Protein AF-0000000080128739 (afdb_homodimer)

Nearest PDB structures (foldseek):
  6l6m-assembly1_A  TM=8.657E-01  e=2.892E-08  Entamoeba histolytica
  3w1z-assembly1_B  TM=8.017E-01  e=1.798E-07  Schizosaccharomyces pombe 972h-
  5zul-assembly1_E-2  TM=8.943E-01  e=4.483E-07  Mycobacterium marinum M
  3w1z-assembly1_D  TM=8.047E-01  e=4.234E-07  Schizosaccharomyces pombe 972h-
  4eld-assembly1_A  TM=8.264E-01  e=2.737E-05  Methanocaldococcus jannaschii DSM 2661

pLDDT: mean 73.36, std 24.67, range [32.72, 98.44]

InterPro domains:
  IPR002068 Alpha crystallin/Hsp20 domain [PF00011] (42-152)
  IPR002068 Alpha crystallin/Hsp20 domain [PS01031] (32-155)
  IPR008978 HSP20-like chaperone [G3DSA:2.60.40.790] (2-154)
  IPR008978 HSP20-like chaperone [SSF49764] (10-146)
  IPR031107 Small heat shock protein [PTHR11527] (15-152)

Organism: Aquilegia coerulea (NCBI:txid218851)

Secondary structure (DSSP, 8-state):
-HHHHHHHHHHHTTHHHHHHHHHHHHHHHHHHHHHHT---EEEEE-SSEEEEEEE-TT--GGGEEEEEETTEEEEEE--------SS-----STTPEEEE--S--S-EEEEEEPPTTEEEEEEEEEEETTEEEEEEEEPP---------------/-HHHHHHHHHHHTTHHHHHHHHHHHHHHHHHHHHHHT---EEEEE-SSEEEEEEE-TT--GGGEEEEEETTEEEEEE--------SS-----STTPEEEE--S--S-EEEEEEPPTTEEEEEEEEEEETTEEEEEEEEPP---------------

Solvent-accessible surface area (backbone atoms only — not comparable to full-atom values): 17759 Å² total; per-residue (Å²): 122,65,69,66,52,55,57,52,48,59,60,63,63,37,51,62,63,48,46,54,52,53,61,47,37,44,52,46,42,43,47,49,52,49,51,70,72,47,58,36,41,28,31,30,41,41,95,59,29,34,37,41,37,33,62,50,50,62,47,53,74,91,41,49,48,77,47,69,54,95,58,28,41,38,39,36,34,48,48,78,70,72,81,65,76,90,68,92,61,70,83,41,72,88,77,16,47,76,74,40,84,53,55,89,72,66,66,48,62,50,77,42,80,53,61,88,54,48,26,79,86,44,69,46,75,49,76,51,35,12,25,38,38,38,37,35,27,41,49,74,74,67,72,67,70,66,76,74,75,74,77,69,77,82,123,124,65,69,68,52,55,57,51,48,58,60,63,61,36,51,62,60,47,45,53,51,56,59,46,36,45,50,45,45,41,47,49,50,47,52,71,70,47,58,34,41,29,30,29,43,42,98,58,28,34,38,40,38,31,61,50,50,60,47,52,73,90,40,49,46,77,47,69,55,94,58,28,41,38,39,37,34,47,49,79,72,74,78,64,77,93,66,93,60,70,84,44,71,88,76,16,46,78,76,39,84,53,54,88,73,68,65,47,62,48,78,43,80,52,61,90,54,48,26,81,85,45,69,46,76,48,75,51,36,12,26,37,37,36,36,34,26,42,51,74,75,68,70,67,72,65,75,73,74,72,76,69,75,83,122

Structure (mmCIF, N/CA/C/O backbone):
data_AF-0000000080128739-model_v1
#
loop_
_entity.id
_entity.type
_entity.pdbx_description
1 polymer 'SHSP domain-containing protein'
#
loop_
_atom_site.group_PDB
_atom_site.id
_atom_site.type_symbol
_atom_site.label_atom_id
_atom_site.label_alt_id
_atom_site.label_comp_id
_atom_site.label_asym_id
_atom_site.label_entity_id
_atom_site.label_seq_id
_atom_site.pdbx_PDB_ins_code
_atom_site.Cartn_x
_atom_site.Cartn_y
_atom_site.Cartn_z
_atom_site.occupancy
_atom_site.B_iso_or_equiv
_atom_site.auth_seq_id
_atom_site.auth_comp_id
_atom_site.auth_asym_id
_atom_site.auth_atom_id
_atom_site.pdbx_PDB_model_num
ATOM 1 N N . MET A 1 1 ? -63.062 -1.591 1.799 1 34.19 1 MET A N 1
ATOM 2 C CA . MET A 1 1 ? -62.312 -1.249 0.595 1 34.19 1 MET A CA 1
ATOM 3 C C . MET A 1 1 ? -61.469 0.003 0.816 1 34.19 1 MET A C 1
ATOM 5 O O . MET A 1 1 ? -60.5 0.234 0.102 1 34.19 1 MET A O 1
ATOM 9 N N . ASP A 1 2 ? -61.906 0.917 1.728 1 42.88 2 ASP A N 1
ATOM 10 C CA . ASP A 1 2 ? -61.281 2.234 1.888 1 42.88 2 ASP A CA 1
ATOM 11 C C . ASP A 1 2 ? -60.031 2.154 2.736 1 42.88 2 ASP A C 1
ATOM 13 O O . ASP A 1 2 ? -59.062 2.91 2.518 1 42.88 2 ASP A O 1
ATOM 17 N N . THR A 1 3 ? -59.969 1.256 3.764 1 49.53 3 THR A N 1
ATOM 18 C CA . THR A 1 3 ? -58.844 1.249 4.68 1 49.53 3 THR A CA 1
ATOM 19 C C . THR A 1 3 ? -57.562 0.761 3.971 1 49.53 3 THR A C 1
ATOM 21 O O . THR A 1 3 ? -56.469 1.259 4.234 1 49.53 3 THR A O 1
ATOM 24 N N . LEU A 1 4 ? -57.719 -0.244 2.998 1 43.62 4 LEU A N 1
ATOM 25 C CA . LEU A 1 4 ? -56.5 -0.683 2.291 1 43.62 4 LEU A CA 1
ATOM 26 C C . LEU A 1 4 ? -55.969 0.42 1.382 1 43.62 4 LEU A C 1
ATOM 28 O O . LEU A 1 4 ? -54.781 0.57 1.223 1 43.62 4 LEU A O 1
ATOM 32 N N . ALA A 1 5 ? -56.812 1.414 0.838 1 46.75 5 ALA A N 1
ATOM 33 C CA . ALA A 1 5 ? -56.375 2.502 -0.025 1 46.75 5 ALA A CA 1
ATOM 34 C C . ALA A 1 5 ? -55.594 3.541 0.77 1 46.75 5 ALA A C 1
ATOM 36 O O . ALA A 1 5 ? -54.594 4.09 0.28 1 46.75 5 ALA A O 1
ATOM 37 N N . SER A 1 6 ? -56 3.818 1.988 1 46.62 6 SER A N 1
ATOM 38 C CA . SER A 1 6 ? -55.281 4.832 2.754 1 46.62 6 SER A CA 1
ATOM 39 C C . SER A 1 6 ? -53.906 4.332 3.164 1 46.62 6 SER A C 1
ATOM 41 O O . SER A 1 6 ? -52.938 5.109 3.207 1 46.62 6 SER A O 1
ATOM 43 N N . ASP A 1 7 ? -53.812 2.979 3.506 1 40.69 7 ASP A N 1
ATOM 44 C CA . ASP A 1 7 ? -52.469 2.51 3.863 1 40.69 7 ASP A CA 1
ATOM 45 C C . ASP A 1 7 ? -51.562 2.49 2.646 1 40.69 7 ASP A C 1
ATOM 47 O O . ASP A 1 7 ? -50.344 2.656 2.779 1 40.69 7 ASP A O 1
ATOM 51 N N . MET A 1 8 ? -52.125 2.318 1.43 1 40.44 8 MET A N 1
ATOM 52 C CA . MET A 1 8 ? -51.281 2.377 0.22 1 40.44 8 MET A CA 1
ATOM 53 C C . MET A 1 8 ? -50.812 3.801 -0.045 1 40.44 8 MET A C 1
ATOM 55 O O . MET A 1 8 ? -49.75 4.004 -0.601 1 40.44 8 MET A O 1
ATOM 59 N N . GLN A 1 9 ? -51.562 4.871 0.271 1 40.59 9 GLN A N 1
ATOM 60 C CA . GLN A 1 9 ? -51.125 6.25 0.063 1 40.59 9 GLN A CA 1
ATOM 61 C C . GLN A 1 9 ? -50 6.617 1.013 1 40.59 9 GLN A C 1
ATOM 63 O O . GLN A 1 9 ? -49.125 7.418 0.666 1 40.59 9 GLN A O 1
ATOM 68 N N . LYS A 1 10 ? -50.031 6.086 2.256 1 38.06 10 LYS A N 1
ATOM 69 C CA . LYS A 1 10 ? -48.875 6.434 3.111 1 38.06 10 LYS A CA 1
ATOM 70 C C . LYS A 1 10 ? -47.594 5.805 2.598 1 38.06 10 LYS A C 1
ATOM 72 O O . LYS A 1 10 ? -46.5 6.324 2.846 1 38.06 10 LYS A O 1
ATOM 77 N N . VAL A 1 11 ? -47.688 4.504 2.002 1 37.06 11 VAL A N 1
ATOM 78 C CA . VAL A 1 11 ? -46.5 3.934 1.392 1 37.06 11 VAL A CA 1
ATOM 79 C C . VAL A 1 11 ? -46.094 4.75 0.165 1 37.06 11 VAL A C 1
ATOM 81 O O . VAL A 1 11 ? -44.906 4.918 -0.121 1 37.06 11 VAL A O 1
ATOM 84 N N . LEU A 1 12 ? -47.062 5.34 -0.642 1 38.5 12 LEU A N 1
ATOM 85 C CA . LEU A 1 12 ? -46.719 6.152 -1.807 1 38.5 12 LEU A CA 1
ATOM 86 C C . LEU A 1 12 ? -46.094 7.477 -1.384 1 38.5 12 LEU A C 1
ATOM 88 O O . LEU A 1 12 ? -45.594 8.219 -2.223 1 38.5 12 LEU A O 1
ATOM 92 N N . ASN A 1 13 ? -46.594 8.125 -0.218 1 34.62 13 ASN A N 1
ATOM 93 C CA . ASN A 1 13 ? -45.906 9.344 0.174 1 34.62 13 ASN A CA 1
ATOM 94 C C . ASN A 1 13 ? -44.5 9.055 0.671 1 34.62 13 ASN A C 1
ATOM 96 O O . ASN A 1 13 ? -44 9.734 1.562 1 34.62 13 ASN A O 1
ATOM 100 N N . PHE A 1 14 ? -44.125 7.695 0.531 1 32.72 14 PHE A N 1
ATOM 101 C CA . PHE A 1 14 ? -42.75 7.293 0.787 1 32.72 14 PHE A CA 1
ATOM 102 C C . PHE A 1 14 ? -41.781 8.086 -0.085 1 32.72 14 PHE A C 1
ATOM 104 O O . PHE A 1 14 ? -40.562 7.801 -0.106 1 32.72 14 PHE A O 1
ATOM 111 N N . PRO A 1 15 ? -42.25 9.031 -0.948 1 38.06 15 PRO A N 1
ATOM 112 C CA . PRO A 1 15 ? -41.188 9.648 -1.747 1 38.06 15 PRO A CA 1
ATOM 113 C C . PRO A 1 15 ? -40.188 10.438 -0.897 1 38.06 15 PRO A C 1
ATOM 115 O O . PRO A 1 15 ? -39 10.477 -1.219 1 38.06 15 PRO A O 1
ATOM 118 N N . ASP A 1 16 ? -40.719 11.234 0.065 1 41.56 16 ASP A N 1
ATOM 119 C CA . ASP A 1 16 ? -39.781 12.125 0.729 1 41.56 16 ASP A CA 1
ATOM 120 C C . ASP A 1 16 ? -38.781 11.344 1.588 1 41.56 16 ASP A C 1
ATOM 122 O O . ASP A 1 16 ? -37.625 11.711 1.689 1 41.56 16 ASP A O 1
ATOM 126 N N . GLN A 1 17 ? -39.25 10.289 2.43 1 36.94 17 GLN A N 1
ATOM 127 C CA . GLN A 1 17 ? -38.25 9.578 3.223 1 36.94 17 GLN A CA 1
ATOM 128 C C . GLN A 1 17 ? -37.344 8.719 2.334 1 36.94 17 GLN A C 1
ATOM 130 O O . GLN A 1 17 ? -36.188 8.469 2.666 1 36.94 17 GLN A O 1
ATOM 135 N N . MET A 1 18 ? -37.75 8.094 1.231 1 39.31 18 MET A N 1
ATOM 136 C CA . MET A 1 18 ? -36.844 7.461 0.263 1 39.31 18 MET A CA 1
ATOM 137 C C . MET A 1 18 ? -35.969 8.5 -0.427 1 39.31 18 MET A C 1
ATOM 139 O O . MET A 1 18 ? -34.812 8.25 -0.701 1 39.31 18 MET A O 1
ATOM 143 N N . GLU A 1 19 ? -36.406 9.734 -0.831 1 39.19 19 GLU A N 1
ATOM 144 C CA . GLU A 1 19 ? -35.5 10.758 -1.341 1 39.19 19 GLU A CA 1
ATOM 145 C C . GLU A 1 19 ? -34.5 11.188 -0.274 1 39.19 19 GLU A C 1
ATOM 147 O O . GLU A 1 19 ? -33.312 11.422 -0.576 1 39.19 19 GLU A O 1
ATOM 152 N N . LYS A 1 20 ? -34.688 11.453 1.052 1 40.78 20 LYS A N 1
ATOM 153 C CA . LYS A 1 20 ? -33.688 11.719 2.061 1 40.78 20 LYS A CA 1
ATOM 154 C C . LYS A 1 20 ? -32.844 10.469 2.361 1 40.78 20 LYS A C 1
ATOM 156 O O . LYS A 1 20 ? -31.672 10.562 2.686 1 40.78 20 LYS A O 1
ATOM 161 N N . MET A 1 21 ? -33.281 9.188 2.455 1 38.62 21 MET A N 1
ATOM 162 C CA . MET A 1 21 ? -32.469 7.988 2.5 1 38.62 21 MET A CA 1
ATOM 163 C C . MET A 1 21 ? -31.781 7.742 1.153 1 38.62 21 MET A C 1
ATOM 165 O O . MET A 1 21 ? -30.656 7.246 1.099 1 38.62 21 MET A O 1
ATOM 169 N N . LEU A 1 22 ? -32.312 7.91 -0.073 1 43.38 22 LEU A N 1
ATOM 170 C CA . LEU A 1 22 ? -31.641 7.855 -1.37 1 43.38 22 LEU A CA 1
ATOM 171 C C . LEU A 1 22 ? -30.75 9.078 -1.578 1 43.38 22 LEU A C 1
ATOM 173 O O . LEU A 1 22 ? -29.766 9.016 -2.316 1 43.38 22 LEU A O 1
ATOM 177 N N . HIS A 1 23 ? -31.094 10.383 -1.304 1 43.44 23 HIS A N 1
ATOM 178 C CA . HIS A 1 23 ? -30.156 11.5 -1.434 1 43.44 23 HIS A CA 1
ATOM 179 C C . HIS A 1 23 ? -29.109 11.477 -0.333 1 43.44 23 HIS A C 1
ATOM 181 O O . HIS A 1 23 ? -28.078 12.141 -0.439 1 43.44 23 HIS A O 1
ATOM 187 N N . GLN A 1 24 ? -29.312 11.219 0.909 1 41.44 24 GLN A N 1
ATOM 188 C CA . GLN A 1 24 ? -28.25 11.109 1.9 1 41.44 24 GLN A CA 1
ATOM 189 C C . GLN A 1 24 ? -27.469 9.805 1.729 1 41.44 24 GLN A C 1
ATOM 191 O O . GLN A 1 24 ? -26.359 9.672 2.244 1 41.44 24 GLN A O 1
ATOM 196 N N . PRO A 1 25 ? -28.188 8.68 1.463 1 43.16 25 PRO A N 1
ATOM 197 C CA . PRO A 1 25 ? -27.391 7.449 1.387 1 43.16 25 PRO A CA 1
ATOM 198 C C . PRO A 1 25 ? -26.438 7.434 0.197 1 43.16 25 PRO A C 1
ATOM 200 O O . PRO A 1 25 ? -25.469 6.656 0.181 1 43.16 25 PRO A O 1
ATOM 203 N N . ALA A 1 26 ? -26.906 8.062 -0.88 1 44.62 26 ALA A N 1
ATOM 204 C CA . ALA A 1 26 ? -25.953 7.98 -1.988 1 44.62 26 ALA A CA 1
ATOM 205 C C . ALA A 1 26 ? -24.656 8.703 -1.651 1 44.62 26 ALA A C 1
ATOM 207 O O . ALA A 1 26 ? -23.562 8.25 -2.025 1 44.62 26 ALA A O 1
ATOM 208 N N . ARG A 1 27 ? -24.828 9.93 -1.172 1 44.84 27 ARG A N 1
ATOM 209 C CA . ARG A 1 27 ? -23.594 10.609 -0.765 1 44.84 27 ARG A CA 1
ATOM 210 C C . ARG A 1 27 ? -22.859 9.812 0.307 1 44.84 27 ARG A C 1
ATOM 212 O O . ARG A 1 27 ? -21.625 9.75 0.306 1 44.84 27 ARG A O 1
ATOM 219 N N . ARG A 1 28 ? -23.703 9.422 1.323 1 43.22 28 ARG A N 1
ATOM 220 C CA . ARG A 1 28 ? -23.031 8.594 2.314 1 43.22 28 ARG A CA 1
ATOM 221 C C . ARG A 1 28 ? -22.562 7.273 1.701 1 43.22 28 ARG A C 1
ATOM 223 O O . ARG A 1 28 ? -21.469 6.781 2.023 1 43.22 28 ARG A O 1
ATOM 230 N N . TYR A 1 29 ? -23.438 6.719 0.956 1 42.59 29 TYR A N 1
ATOM 231 C CA . TYR A 1 29 ? -23.016 5.496 0.278 1 42.59 29 TYR A CA 1
ATOM 232 C C . TYR A 1 29 ? -21.844 5.766 -0.655 1 42.59 29 TYR A C 1
ATOM 234 O O . TYR A 1 29 ? -20.922 4.945 -0.765 1 42.59 29 TYR A O 1
ATOM 242 N N . VAL A 1 30 ? -21.984 6.93 -1.422 1 46.12 30 VAL A N 1
ATOM 243 C CA . VAL A 1 30 ? -20.828 7.305 -2.238 1 46.12 30 VAL A CA 1
ATOM 244 C C . VAL A 1 30 ? -19.656 7.652 -1.339 1 46.12 30 VAL A C 1
ATOM 246 O O . VAL A 1 30 ? -18.5 7.34 -1.663 1 46.12 30 VAL A O 1
ATOM 249 N N . LYS A 1 31 ? -19.984 8.492 -0.315 1 47.16 31 LYS A N 1
ATOM 250 C CA . LYS A 1 31 ? -18.922 8.734 0.652 1 47.16 31 LYS A CA 1
ATOM 251 C C . LYS A 1 31 ? -18.375 7.426 1.205 1 47.16 31 LYS A C 1
ATOM 253 O O . LYS A 1 31 ? -17.156 7.277 1.376 1 47.16 31 LYS A O 1
ATOM 258 N N . ASN A 1 32 ? -19.359 6.539 1.545 1 46.25 32 ASN A N 1
ATOM 259 C CA . ASN A 1 32 ? -18.938 5.234 2.037 1 46.25 32 ASN A CA 1
ATOM 260 C C . ASN A 1 32 ? -18.219 4.434 0.951 1 46.25 32 ASN A C 1
ATOM 262 O O . ASN A 1 32 ? -17.25 3.742 1.226 1 46.25 32 ASN A O 1
ATOM 266 N N . ALA A 1 33 ? -18.859 4.5 -0.26 1 46.41 33 ALA A N 1
ATOM 267 C CA . ALA A 1 33 ? -18.172 3.789 -1.333 1 46.41 33 ALA A CA 1
ATOM 268 C C . ALA A 1 33 ? -16.797 4.398 -1.604 1 46.41 33 ALA A C 1
ATOM 270 O O . ALA A 1 33 ? -15.836 3.68 -1.871 1 46.41 33 ALA A O 1
ATOM 271 N N . LYS A 1 34 ? -16.859 5.797 -1.631 1 48.91 34 LYS A N 1
ATOM 272 C CA . LYS A 1 34 ? -15.578 6.492 -1.811 1 48.91 34 LYS A CA 1
ATOM 273 C C . LYS A 1 34 ? -14.609 6.16 -0.68 1 48.91 34 LYS A C 1
ATOM 275 O O . LYS A 1 34 ? -13.391 6.164 -0.879 1 48.91 34 LYS A O 1
ATOM 280 N N . ALA A 1 35 ? -15.227 5.965 0.479 1 50.25 35 ALA A N 1
ATOM 281 C CA . ALA A 1 35 ? -14.422 5.598 1.638 1 50.25 35 ALA A CA 1
ATOM 282 C C . ALA A 1 35 ? -13.68 4.285 1.398 1 50.25 35 ALA A C 1
ATOM 284 O O . ALA A 1 35 ? -12.539 4.117 1.84 1 50.25 35 ALA A O 1
ATOM 285 N N . ILE A 1 36 ? -14.375 3.383 0.684 1 50.91 36 ILE A N 1
ATOM 286 C CA . ILE A 1 36 ? -13.789 2.066 0.452 1 50.91 36 ILE A CA 1
ATOM 287 C C . ILE A 1 36 ? -12.523 2.207 -0.392 1 50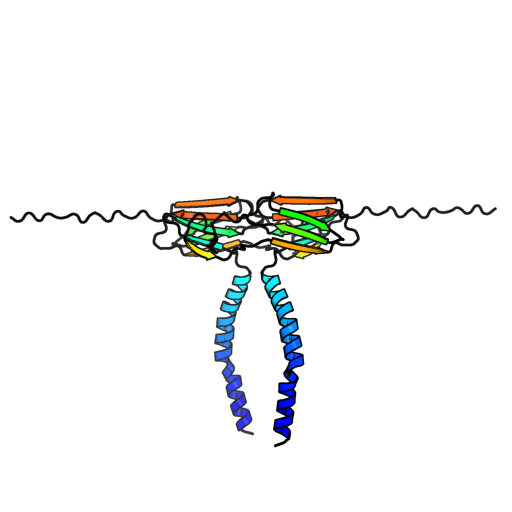.91 36 ILE A C 1
ATOM 289 O O . ILE A 1 36 ? -11.57 1.449 -0.216 1 50.91 36 ILE A O 1
ATOM 293 N N . PHE A 1 37 ? -12.492 3.301 -1.267 1 59.97 37 PHE A N 1
ATOM 294 C CA . PHE A 1 37 ? -11.344 3.441 -2.156 1 59.97 37 PHE A CA 1
ATOM 295 C C . PHE A 1 37 ? -10.367 4.488 -1.624 1 59.97 37 PHE A C 1
ATOM 297 O O . PHE A 1 37 ? -9.438 4.887 -2.322 1 59.97 37 PHE A O 1
ATOM 304 N N . ARG A 1 38 ? -10.57 4.723 -0.39 1 75.94 38 ARG A N 1
ATOM 305 C CA . ARG A 1 38 ? -9.75 5.812 0.123 1 75.94 38 ARG A CA 1
ATOM 306 C C . ARG A 1 38 ? -8.367 5.312 0.532 1 75.94 38 ARG A C 1
ATOM 308 O O . ARG A 1 38 ? -8.227 4.191 1.026 1 75.94 38 ARG A O 1
ATOM 315 N N . THR A 1 39 ? -7.344 6.141 0.11 1 87.88 39 THR A N 1
ATOM 316 C CA . THR A 1 39 ? -5.965 5.855 0.496 1 87.88 39 THR A CA 1
ATOM 317 C C . THR A 1 39 ? -5.797 5.957 2.01 1 87.88 39 THR A C 1
ATOM 319 O O . THR A 1 39 ? -5.969 7.031 2.588 1 87.88 39 THR A O 1
ATOM 322 N N . PRO A 1 40 ? -5.562 4.914 2.643 1 87.25 40 PRO A N 1
ATOM 323 C CA . PRO A 1 40 ? -5.379 4.988 4.094 1 87.25 40 PRO A CA 1
ATOM 324 C C . PRO A 1 40 ? -4.258 5.941 4.5 1 87.25 40 PRO A C 1
ATOM 326 O O . PRO A 1 40 ? -3.211 5.98 3.848 1 87.25 40 PRO A O 1
ATOM 329 N N . ALA A 1 41 ? -4.605 6.691 5.562 1 94.62 41 ALA A N 1
ATOM 330 C CA . ALA A 1 41 ? -3.629 7.656 6.055 1 94.62 41 ALA A CA 1
ATOM 331 C C . ALA A 1 41 ? -3.615 7.691 7.582 1 94.62 41 ALA A C 1
ATOM 333 O O . ALA A 1 41 ? -4.668 7.613 8.219 1 94.62 41 ALA A O 1
ATOM 334 N N . ASP A 1 42 ? -2.391 7.742 8.125 1 94.75 42 ASP A N 1
ATOM 335 C CA . ASP A 1 42 ? -2.209 8.062 9.539 1 94.75 42 ASP A CA 1
ATOM 336 C C . ASP A 1 42 ? -1.852 9.539 9.727 1 94.75 42 ASP A C 1
ATOM 338 O O . ASP A 1 42 ? -1.11 10.109 8.922 1 94.75 42 ASP A O 1
ATOM 342 N N . ILE A 1 43 ? -2.393 10.07 10.781 1 97.12 43 ILE A N 1
ATOM 343 C CA . ILE A 1 43 ? -2.053 11.445 11.133 1 97.12 43 ILE A CA 1
ATOM 344 C C . ILE A 1 43 ? -1.551 11.5 12.57 1 97.12 43 ILE A C 1
ATOM 346 O O . ILE A 1 43 ? -2.188 10.953 13.477 1 97.12 43 ILE A O 1
ATOM 350 N N . TYR A 1 44 ? -0.394 12.164 12.695 1 96.38 44 TYR A N 1
ATOM 351 C CA . TYR A 1 44 ? 0.192 12.336 14.016 1 96.38 44 TYR A CA 1
ATOM 352 C C . TYR A 1 44 ? 0.461 13.805 14.312 1 96.38 44 TYR A C 1
ATOM 354 O O . TYR A 1 44 ? 0.8 14.57 13.406 1 96.38 44 TYR A O 1
ATOM 362 N N . GLU A 1 45 ? 0.335 14.117 15.555 1 96.88 45 GLU A N 1
ATOM 363 C CA . GLU A 1 45 ? 0.711 15.445 16.016 1 96.88 45 GLU A CA 1
ATOM 364 C C . GLU A 1 45 ? 1.963 15.391 16.891 1 96.88 45 GLU A C 1
ATOM 366 O O . GLU A 1 45 ? 1.983 14.703 17.922 1 96.88 45 GLU A O 1
ATOM 371 N N . HIS A 1 46 ? 2.971 16.094 16.469 1 95.62 46 HIS A N 1
ATOM 372 C CA . HIS A 1 46 ? 4.195 16.281 17.234 1 95.62 46 HIS A CA 1
ATOM 373 C C . HIS A 1 46 ? 4.27 17.703 17.812 1 95.62 46 HIS A C 1
ATOM 375 O O . HIS A 1 46 ? 3.471 18.562 17.438 1 95.62 46 HIS A O 1
ATOM 381 N N . PRO A 1 47 ? 5.18 17.844 18.672 1 94.38 47 PRO A N 1
ATOM 382 C CA . PRO A 1 4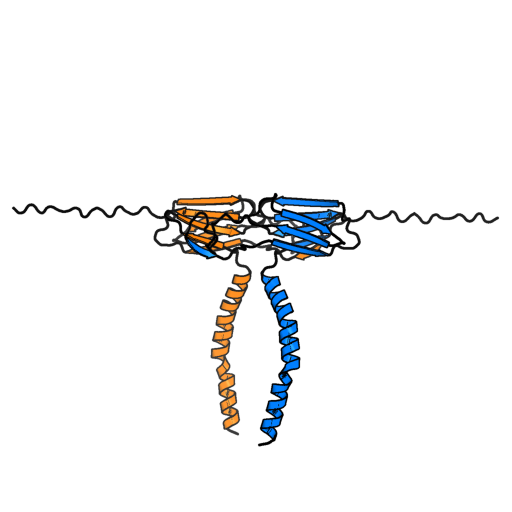7 ? 5.289 19.172 19.281 1 94.38 47 PRO A CA 1
ATOM 383 C C . PRO A 1 47 ? 5.57 20.266 18.25 1 94.38 47 PRO A C 1
ATOM 385 O O . PRO A 1 47 ? 5.031 21.375 18.359 1 94.38 47 PRO A O 1
ATOM 388 N N . THR A 1 48 ? 6.266 19.922 17.219 1 95.75 48 THR A N 1
ATOM 389 C CA . THR A 1 48 ? 6.711 21 16.328 1 95.75 48 THR A CA 1
ATOM 390 C C . THR A 1 48 ? 6.176 20.781 14.914 1 95.75 48 THR A C 1
ATOM 392 O O . THR A 1 48 ? 6.406 21.609 14.023 1 95.75 48 THR A O 1
ATOM 395 N N . PHE A 1 49 ? 5.516 19.688 14.711 1 97.19 49 PHE A N 1
ATOM 396 C CA . PHE A 1 49 ? 5.016 19.438 13.359 1 97.19 49 PHE A CA 1
ATOM 397 C C . PHE A 1 49 ? 3.873 18.422 13.383 1 97.19 49 PHE A C 1
ATOM 399 O O . PHE A 1 49 ? 3.643 17.766 14.406 1 97.19 49 PHE A O 1
ATOM 406 N N . TYR A 1 50 ? 3.127 18.328 12.312 1 97.75 50 TYR A N 1
ATOM 407 C CA . TYR A 1 50 ? 2.172 17.266 12.008 1 97.75 50 TYR A CA 1
ATOM 408 C C . TYR A 1 50 ? 2.736 16.312 10.969 1 97.75 50 TYR A C 1
ATOM 410 O O . TYR A 1 50 ? 3.408 16.734 10.031 1 97.75 50 TYR A O 1
ATOM 418 N N . SER A 1 51 ? 2.381 15.078 11.156 1 98 51 SER A N 1
ATOM 419 C CA . SER A 1 51 ? 2.838 14.07 10.195 1 98 51 SER A CA 1
ATOM 420 C C . SER A 1 51 ? 1.662 13.352 9.547 1 98 51 SER A C 1
ATOM 422 O O . SER A 1 51 ? 0.754 12.883 10.234 1 98 51 SER A O 1
ATOM 424 N N . PHE A 1 52 ? 1.678 13.32 8.266 1 97.56 52 PHE A N 1
ATOM 425 C CA . PHE A 1 52 ? 0.732 12.57 7.445 1 97.56 52 PHE A CA 1
ATOM 426 C C . PHE A 1 52 ? 1.427 11.414 6.738 1 97.56 52 PHE A C 1
ATOM 428 O O . PHE A 1 52 ? 2.342 11.625 5.941 1 97.56 52 PHE A O 1
ATOM 435 N N . VAL A 1 53 ? 1.017 10.227 7.078 1 96.94 53 VAL A N 1
ATOM 436 C CA . VAL A 1 53 ? 1.658 9.039 6.531 1 96.94 53 VAL A CA 1
ATOM 437 C C . VAL A 1 53 ? 0.659 8.25 5.684 1 96.94 53 VAL A C 1
ATOM 439 O O . VAL A 1 53 ? -0.391 7.836 6.176 1 96.94 53 VAL A O 1
ATOM 442 N N . LEU A 1 54 ? 0.957 8.047 4.379 1 96.31 54 LEU A N 1
ATOM 443 C CA . LEU A 1 54 ? 0.042 7.414 3.434 1 96.31 54 LEU A CA 1
ATOM 444 C C . LEU A 1 54 ? 0.687 6.195 2.785 1 96.31 54 LEU A C 1
ATOM 446 O O . LEU A 1 54 ? 1.862 6.23 2.416 1 96.31 54 LEU A O 1
ATOM 450 N N . ASP A 1 55 ? -0.119 5.168 2.684 1 94.25 55 ASP A N 1
ATOM 451 C CA . ASP A 1 55 ? 0.306 4.031 1.872 1 94.25 55 ASP A CA 1
ATOM 452 C C . ASP A 1 55 ? -0.007 4.266 0.396 1 94.25 55 ASP A C 1
ATOM 454 O O . ASP A 1 55 ? -1.175 4.34 0.008 1 94.25 55 ASP A O 1
ATOM 458 N N . MET A 1 56 ? 1.059 4.363 -0.403 1 94.19 56 MET A N 1
ATOM 459 C CA . MET A 1 56 ? 0.943 4.574 -1.844 1 94.19 56 MET A CA 1
ATOM 460 C C . MET A 1 56 ? 1.92 3.684 -2.604 1 94.19 56 MET A C 1
ATOM 462 O O . MET A 1 56 ? 2.814 4.18 -3.289 1 94.19 56 MET A O 1
ATOM 466 N N . PRO A 1 57 ? 1.718 2.445 -2.566 1 94.56 57 PRO A N 1
ATOM 467 C CA . PRO A 1 57 ? 2.668 1.528 -3.203 1 94.56 57 PRO A CA 1
ATOM 468 C C . PRO A 1 57 ? 2.666 1.641 -4.727 1 94.56 57 PRO A C 1
ATOM 470 O O . PRO A 1 57 ? 1.614 1.862 -5.332 1 94.56 57 PRO A O 1
ATOM 473 N N . GLY A 1 58 ? 3.832 1.425 -5.363 1 93.12 58 GLY A N 1
ATOM 474 C CA . GLY A 1 58 ? 3.965 1.245 -6.801 1 93.12 58 GLY A CA 1
ATOM 475 C C . GLY A 1 58 ? 4.16 2.549 -7.551 1 93.12 58 GLY A C 1
ATOM 476 O O . GLY A 1 58 ? 4.074 2.584 -8.781 1 93.12 58 GLY A O 1
ATOM 477 N N . LEU A 1 59 ? 4.426 3.578 -6.773 1 93 59 LEU A N 1
ATOM 478 C CA . LEU A 1 59 ? 4.637 4.867 -7.422 1 93 59 LEU A CA 1
ATOM 479 C C . LEU A 1 59 ? 6.125 5.195 -7.508 1 93 59 LEU A C 1
ATOM 481 O O . LEU A 1 59 ? 6.922 4.68 -6.723 1 93 59 LEU A O 1
ATOM 485 N N . GLU A 1 60 ? 6.359 5.965 -8.531 1 91.19 60 GLU A N 1
ATOM 486 C CA . GLU A 1 60 ? 7.621 6.695 -8.523 1 91.19 60 GLU A CA 1
ATOM 487 C C . GLU A 1 60 ? 7.473 8.047 -7.832 1 91.19 60 GLU A C 1
ATOM 489 O O . GLU A 1 60 ? 6.434 8.703 -7.953 1 91.19 60 GLU A O 1
ATOM 494 N N . ALA A 1 61 ? 8.57 8.422 -7.219 1 91 61 ALA A N 1
ATOM 495 C CA . ALA A 1 61 ? 8.523 9.688 -6.488 1 91 61 ALA A CA 1
ATOM 496 C C . ALA A 1 61 ? 8.109 10.836 -7.41 1 91 61 ALA A C 1
ATOM 498 O O . ALA A 1 61 ? 7.41 11.758 -6.988 1 91 61 ALA A O 1
ATOM 499 N N . SER A 1 62 ? 8.531 10.812 -8.664 1 92.38 62 SER A N 1
ATOM 500 C CA . SER A 1 62 ? 8.258 11.875 -9.625 1 92.38 62 SER A CA 1
ATOM 501 C C . SER A 1 62 ? 6.77 11.969 -9.945 1 92.38 62 SER A C 1
ATOM 503 O O . SER A 1 62 ? 6.305 12.992 -10.461 1 92.38 62 SER A O 1
ATOM 505 N N . ASN A 1 63 ? 6.02 10.914 -9.555 1 93.19 63 ASN A N 1
ATOM 506 C CA . ASN A 1 63 ? 4.594 10.875 -9.867 1 93.19 63 ASN A CA 1
ATOM 507 C C . ASN A 1 63 ? 3.744 11.234 -8.656 1 93.19 63 ASN A C 1
ATOM 509 O O . ASN A 1 63 ? 2.531 11.016 -8.656 1 93.19 63 ASN A O 1
ATOM 513 N N . ILE A 1 64 ? 4.395 11.75 -7.664 1 96.31 64 ILE A N 1
ATOM 514 C CA . ILE A 1 64 ? 3.695 12.156 -6.449 1 96.31 64 ILE A CA 1
ATOM 515 C C . ILE A 1 64 ? 3.672 13.68 -6.352 1 96.31 64 ILE A C 1
ATOM 517 O O . ILE A 1 64 ? 4.699 14.336 -6.539 1 96.31 64 ILE A O 1
ATOM 521 N N . LYS A 1 65 ? 2.498 14.195 -6.102 1 97.12 65 LYS A N 1
ATOM 522 C CA . LYS A 1 65 ? 2.32 15.633 -5.934 1 97.12 65 LYS A CA 1
ATOM 523 C C . LYS A 1 65 ? 1.812 15.969 -4.531 1 97.12 65 LYS A C 1
ATOM 525 O O . LYS A 1 65 ? 0.854 15.359 -4.055 1 97.12 65 LYS A O 1
ATOM 530 N N . VAL A 1 66 ? 2.514 16.875 -3.893 1 97.94 66 VAL A N 1
ATOM 531 C CA . VAL A 1 66 ? 2.139 17.391 -2.58 1 97.94 66 VAL A CA 1
ATOM 532 C C . VAL A 1 66 ? 2.039 18.922 -2.633 1 97.94 66 VAL A C 1
ATOM 534 O O . VAL A 1 66 ? 2.996 19.594 -3.016 1 97.94 66 VAL A O 1
ATOM 537 N N . LYS A 1 67 ? 0.841 19.359 -2.221 1 97.5 67 LYS A N 1
ATOM 538 C CA . LYS A 1 67 ? 0.643 20.812 -2.264 1 97.5 67 LYS A CA 1
ATOM 539 C C . LYS A 1 67 ? -0.225 21.281 -1.099 1 97.5 67 LYS A C 1
ATOM 541 O O . LYS A 1 67 ? -1.151 20.578 -0.686 1 97.5 67 LYS A O 1
ATOM 546 N N . VAL A 1 68 ? 0.128 22.438 -0.652 1 97.62 68 VAL A N 1
ATOM 547 C CA . VAL A 1 68 ? -0.721 23.094 0.343 1 97.62 68 VAL A CA 1
ATOM 548 C C . VAL A 1 68 ? -1.354 24.344 -0.255 1 97.62 68 VAL A C 1
ATOM 550 O O . VAL A 1 68 ? -0.652 25.219 -0.766 1 97.62 68 VAL A O 1
ATOM 553 N N . GLU A 1 69 ? -2.707 24.328 -0.186 1 96 69 GLU A N 1
ATOM 554 C CA . GLU A 1 69 ? -3.465 25.469 -0.667 1 96 69 GLU A CA 1
ATOM 555 C C . GLU A 1 69 ? -4.637 25.797 0.258 1 96 69 GLU A C 1
ATOM 557 O O . GLU A 1 69 ? -5.449 24.906 0.562 1 96 69 GLU A O 1
ATOM 562 N N . ASN A 1 70 ? -4.73 27.062 0.709 1 95.31 70 ASN A N 1
ATOM 563 C CA . ASN A 1 70 ? -5.848 27.531 1.516 1 95.31 70 ASN A CA 1
ATOM 564 C C . ASN A 1 70 ? -6.078 26.656 2.738 1 95.31 70 ASN A C 1
ATOM 566 O O . ASN A 1 70 ? -7.211 26.266 3.023 1 95.31 70 ASN A O 1
ATOM 570 N N . GLY A 1 71 ? -5.012 26.281 3.34 1 96.38 71 GLY A N 1
ATOM 571 C CA . GLY A 1 71 ? -5.105 25.531 4.586 1 96.38 71 GLY A CA 1
ATOM 572 C C . GLY A 1 71 ? -5.41 24.062 4.387 1 96.38 71 GLY A C 1
ATOM 573 O O . GLY A 1 71 ? -5.758 23.359 5.336 1 96.38 71 GLY A O 1
ATOM 574 N N . VAL A 1 72 ? -5.273 23.656 3.111 1 97.81 72 VAL A N 1
ATOM 575 C CA . VAL A 1 72 ? -5.578 22.25 2.814 1 97.81 72 VAL A CA 1
ATOM 576 C C . VAL A 1 72 ? -4.355 21.578 2.203 1 97.81 72 VAL A C 1
ATOM 578 O O . VAL A 1 72 ? -3.75 22.109 1.267 1 97.81 72 VAL A O 1
ATOM 581 N N . LEU A 1 73 ? -3.947 20.469 2.773 1 98.31 73 LEU A N 1
ATOM 582 C CA . LEU A 1 73 ? -2.891 19.625 2.213 1 98.31 73 LEU A CA 1
ATOM 583 C C . LEU A 1 73 ? -3.451 18.672 1.167 1 98.31 73 LEU A C 1
ATOM 585 O O . LEU A 1 73 ? -4.328 17.859 1.47 1 98.31 73 LEU A O 1
ATOM 589 N N . HIS A 1 74 ? -3.006 18.812 -0.047 1 97.81 74 HIS A N 1
ATOM 590 C CA . HIS A 1 74 ? -3.377 17.922 -1.142 1 97.81 74 HIS A CA 1
ATOM 591 C C . HIS A 1 74 ? -2.266 16.922 -1.437 1 97.81 74 HIS A C 1
ATOM 593 O O . HIS A 1 74 ? -1.11 17.312 -1.629 1 97.81 74 HIS A O 1
ATOM 599 N N . VAL A 1 75 ? -2.621 15.695 -1.425 1 97.06 75 VAL A N 1
ATOM 600 C CA . VAL A 1 75 ? -1.678 14.641 -1.798 1 97.06 75 VAL A CA 1
ATOM 601 C C . VAL A 1 75 ? -2.264 13.805 -2.93 1 97.06 75 VAL A C 1
ATOM 603 O O . VAL A 1 75 ? -3.414 13.367 -2.855 1 97.06 75 VAL A O 1
ATOM 606 N N . SER A 1 76 ? -1.457 13.641 -3.957 1 95.44 76 SER A N 1
ATOM 607 C CA . SER A 1 76 ? -1.926 12.789 -5.043 1 95.44 76 SER A CA 1
ATOM 608 C C . SER A 1 76 ? -0.77 12.031 -5.691 1 95.44 76 SER A C 1
ATOM 610 O O . SER A 1 76 ? 0.385 12.453 -5.602 1 95.44 76 SER A O 1
ATOM 612 N N . GLY A 1 77 ? -1.059 10.922 -6.242 1 93.75 77 GLY A N 1
ATOM 613 C CA . GLY A 1 77 ? -0.133 10.094 -6.996 1 93.75 77 GLY A CA 1
ATOM 614 C C . GLY A 1 77 ? -0.808 9.297 -8.094 1 93.75 77 GLY A C 1
ATOM 615 O O . GLY A 1 77 ? -1.926 8.805 -7.922 1 93.75 77 GLY A O 1
ATOM 616 N N . ASN A 1 78 ? -0.079 9.211 -9.227 1 87.38 78 ASN A N 1
ATOM 617 C CA . ASN A 1 78 ? -0.607 8.469 -10.367 1 87.38 78 ASN A CA 1
ATOM 618 C C . ASN A 1 78 ? 0.262 7.254 -10.695 1 87.38 78 ASN A C 1
ATOM 620 O O . ASN A 1 78 ? 1.489 7.359 -10.742 1 87.38 78 ASN A O 1
ATOM 624 N N . LYS A 1 79 ? -0.384 6.168 -10.82 1 79.06 79 LYS A N 1
ATOM 625 C CA . LYS A 1 79 ? 0.339 4.988 -11.289 1 79.06 79 LYS A CA 1
ATOM 626 C C . LYS A 1 79 ? 0.528 5.02 -12.805 1 79.06 79 LYS A C 1
ATOM 628 O O . LYS A 1 79 ? -0.344 5.496 -13.531 1 79.06 79 LYS A O 1
ATOM 633 N N . LYS A 1 80 ? 1.826 4.98 -13.25 1 64.38 80 LYS A N 1
ATOM 634 C CA . LYS A 1 80 ? 2.1 5.016 -14.68 1 64.38 80 LYS A CA 1
ATOM 635 C C . LYS A 1 80 ? 1.284 3.959 -15.422 1 64.38 80 LYS A C 1
ATOM 637 O O . LYS A 1 80 ? 1.141 2.83 -14.945 1 64.38 80 LYS A O 1
ATOM 642 N N . LYS A 1 81 ? 0.396 4.598 -16.281 1 54.66 81 LYS A N 1
ATOM 643 C CA . LYS A 1 81 ? -0.342 3.713 -17.172 1 54.66 81 LYS A CA 1
ATOM 644 C C . LYS A 1 81 ? 0.605 2.947 -18.094 1 54.66 81 LYS A C 1
ATOM 646 O O . LYS A 1 81 ? 1.551 3.521 -18.641 1 54.66 81 LYS A O 1
ATOM 651 N N . LYS A 1 82 ? 1.174 1.811 -17.719 1 49.69 82 LYS A N 1
ATOM 652 C CA . LYS A 1 82 ? 1.837 1.174 -18.859 1 49.69 82 LYS A CA 1
ATOM 653 C C . LYS A 1 82 ? 0.985 1.276 -20.125 1 49.69 82 LYS A C 1
ATOM 655 O O . LYS A 1 82 ? -0.245 1.266 -20.047 1 49.69 82 LYS A O 1
ATOM 660 N N . ASN A 1 83 ? 1.547 2.047 -21.062 1 41.25 83 ASN A N 1
ATOM 661 C CA . ASN A 1 83 ? 1.038 2.379 -22.391 1 41.25 83 ASN A CA 1
ATOM 662 C C . ASN A 1 83 ? 0.259 1.218 -23 1 41.25 83 ASN A C 1
ATOM 664 O O . ASN A 1 83 ? 0.853 0.273 -23.516 1 41.25 83 ASN A O 1
ATOM 668 N N . ALA A 1 84 ? -0.746 0.531 -22.438 1 35.5 84 ALA A N 1
ATOM 669 C CA . ALA A 1 84 ? -1.39 -0.236 -23.5 1 35.5 84 ALA A CA 1
ATOM 670 C C . ALA A 1 84 ? -1.865 0.679 -24.625 1 35.5 84 ALA A C 1
ATOM 672 O O . ALA A 1 84 ? -2.236 1.829 -24.375 1 35.5 84 ALA A O 1
ATOM 673 N N . GLY A 1 85 ? -1.631 0.541 -25.875 1 35.78 85 GLY A N 1
ATOM 674 C CA . GLY A 1 85 ? -2.471 1.051 -26.938 1 35.78 85 GLY A CA 1
ATOM 675 C C . GLY A 1 85 ? -3.914 1.258 -26.516 1 35.78 85 GLY A C 1
ATOM 676 O O . GLY A 1 85 ? -4.297 0.907 -25.406 1 35.78 85 GLY A O 1
ATOM 677 N N . GLY A 1 86 ? -5.023 1.558 -27.484 1 34.12 86 GLY A N 1
ATOM 678 C CA . GLY A 1 86 ? -6.43 1.921 -27.469 1 34.12 86 GLY A CA 1
ATOM 679 C C . GLY A 1 86 ? -7.227 1.177 -26.422 1 34.12 86 GLY A C 1
ATOM 680 O O . GLY A 1 86 ? -8.281 1.648 -25.969 1 34.12 86 GLY A O 1
ATOM 681 N N . GLU A 1 87 ? -7.57 -0.218 -26.625 1 33.78 87 GLU A N 1
ATOM 682 C CA . GLU A 1 87 ? -8.68 -1.002 -26.078 1 33.78 87 GLU A CA 1
ATOM 683 C C . GLU A 1 87 ? -8.547 -1.178 -24.578 1 33.78 87 GLU A C 1
ATOM 685 O O . GLU A 1 87 ? -7.441 -1.169 -24.031 1 33.78 87 GLU A O 1
ATOM 690 N N . THR A 1 88 ? -9.562 -0.911 -23.75 1 37.22 88 THR A N 1
ATOM 691 C CA . THR A 1 88 ? -9.812 -1.162 -22.344 1 37.22 88 THR A CA 1
ATOM 692 C C . THR A 1 88 ? -8.961 -2.32 -21.828 1 37.22 88 THR A C 1
ATOM 694 O O . THR A 1 88 ? -9.398 -3.471 -21.828 1 37.22 88 THR A O 1
ATOM 697 N N . THR A 1 89 ? -7.855 -2.682 -22.5 1 36 89 THR A N 1
ATOM 698 C CA . THR A 1 89 ? -7.164 -3.92 -22.156 1 36 89 THR A CA 1
ATOM 699 C C . THR A 1 89 ? -6.664 -3.885 -20.719 1 36 89 THR A C 1
ATOM 701 O O . THR A 1 89 ? -6.152 -2.861 -20.25 1 36 89 THR A O 1
ATOM 704 N N . VAL A 1 90 ? -7.188 -4.645 -19.844 1 42.62 90 VAL A N 1
ATOM 705 C CA . VAL A 1 90 ? -6.758 -5.004 -18.5 1 42.62 90 VAL A CA 1
ATOM 706 C C . VAL A 1 90 ? -5.25 -4.801 -18.359 1 42.62 90 VAL A C 1
ATOM 708 O O . VAL A 1 90 ? -4.492 -5.125 -19.281 1 42.62 90 VAL A O 1
ATOM 711 N N . GLU A 1 91 ? -4.836 -3.764 -17.75 1 48.78 91 GLU A N 1
ATOM 712 C CA . GLU A 1 91 ? -3.451 -3.535 -17.359 1 48.78 91 GLU A CA 1
ATOM 713 C C . GLU A 1 91 ? -2.662 -4.84 -17.328 1 48.78 91 GLU A C 1
ATOM 715 O O . GLU A 1 91 ? -2.867 -5.676 -16.438 1 48.78 91 GLU A O 1
ATOM 720 N N . SER A 1 92 ? -2.457 -5.398 -18.45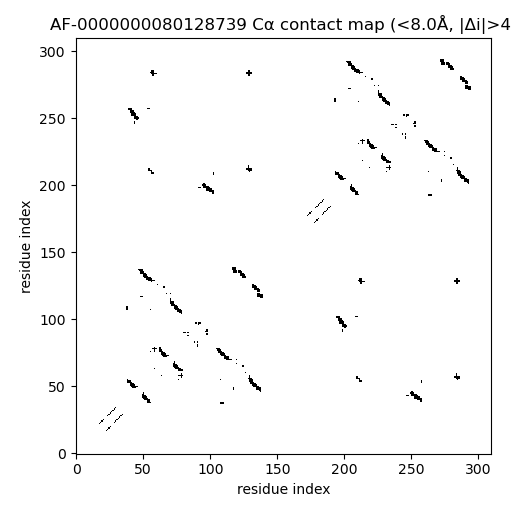3 1 53.94 92 SER A N 1
ATOM 721 C CA . SER A 1 92 ? -1.667 -6.617 -18.594 1 53.94 92 SER A CA 1
ATOM 722 C C . SER A 1 92 ? -0.241 -6.418 -18.094 1 53.94 92 SER A C 1
ATOM 724 O O . SER A 1 92 ? 0.342 -5.348 -18.281 1 53.94 92 SER A O 1
ATOM 726 N N . ASN A 1 93 ? -0.026 -6.914 -16.859 1 64.31 93 ASN A N 1
ATOM 727 C CA . ASN A 1 93 ? 1.366 -7.086 -16.469 1 64.31 93 ASN A CA 1
ATOM 728 C C . ASN A 1 93 ? 2.197 -7.711 -17.578 1 64.31 93 ASN A C 1
ATOM 730 O O . ASN A 1 93 ? 2.381 -8.93 -17.625 1 64.31 93 ASN A O 1
ATOM 734 N N . ASN A 1 94 ? 2.73 -6.703 -18.484 1 70.75 94 ASN A N 1
ATOM 735 C CA . ASN A 1 94 ? 3.65 -7.145 -19.531 1 70.75 94 ASN A CA 1
ATOM 736 C C . ASN A 1 94 ? 3.049 -8.266 -20.375 1 70.75 94 ASN A C 1
ATOM 738 O O . ASN A 1 94 ? 3.686 -9.297 -20.594 1 70.75 94 ASN A O 1
ATOM 742 N N . GLY A 1 95 ? 1.789 -8.203 -20.719 1 77.5 95 GLY A N 1
ATOM 743 C CA . GLY A 1 95 ? 1.197 -9.141 -21.656 1 77.5 95 GLY A CA 1
ATOM 744 C C . GLY A 1 95 ? 0.589 -10.352 -20.984 1 77.5 95 GLY A C 1
ATOM 745 O O . GLY A 1 95 ? 0.122 -11.273 -21.656 1 77.5 95 GLY A O 1
ATOM 746 N N . GLY A 1 96 ? 0.678 -10.43 -19.781 1 87.19 96 GLY A N 1
ATOM 747 C CA . GLY A 1 96 ? 0.072 -11.562 -19.094 1 87.19 96 GLY A CA 1
ATOM 748 C C . GLY A 1 96 ? -1.439 -11.461 -19 1 87.19 96 GLY A C 1
ATOM 749 O O . GLY A 1 96 ? -1.995 -10.367 -18.938 1 87.19 96 GLY A O 1
ATOM 750 N N . LYS A 1 97 ? -2.049 -12.641 -19.062 1 92.94 97 LYS A N 1
ATOM 751 C CA . LYS A 1 97 ? -3.488 -12.719 -18.828 1 92.94 97 LYS A CA 1
ATOM 752 C C . LYS A 1 97 ? -3.828 -12.484 -17.359 1 92.94 97 LYS A C 1
ATOM 754 O O . LYS A 1 97 ? -3.309 -13.172 -16.484 1 92.94 97 LYS A O 1
ATOM 759 N N . ALA A 1 98 ? -4.762 -11.594 -17.188 1 93.12 98 ALA A N 1
ATOM 760 C CA . ALA A 1 98 ? -5.172 -11.305 -15.812 1 93.12 98 ALA A CA 1
ATOM 761 C C . ALA A 1 98 ? -6.086 -12.398 -15.273 1 93.12 98 ALA A C 1
ATOM 763 O O . ALA A 1 98 ? -7.141 -12.68 -15.852 1 93.12 98 ALA A O 1
ATOM 764 N N . ILE A 1 99 ? -5.66 -12.953 -14.195 1 94.75 99 ILE A N 1
ATOM 765 C CA . ILE A 1 99 ? -6.461 -13.969 -13.523 1 94.75 99 ILE A CA 1
ATOM 766 C C . ILE A 1 99 ? -7.254 -13.336 -12.383 1 94.75 99 ILE A C 1
ATOM 768 O O . ILE A 1 99 ? -8.414 -13.68 -12.164 1 94.75 99 ILE A O 1
ATOM 772 N N . ARG A 1 100 ? -6.66 -12.43 -11.68 1 94.19 100 ARG A N 1
ATOM 773 C CA . ARG A 1 100 ? -7.246 -11.727 -10.547 1 94.19 100 ARG A CA 1
ATOM 774 C C . ARG A 1 100 ? -6.688 -10.312 -10.422 1 94.19 100 ARG A C 1
ATOM 776 O O . ARG A 1 100 ? -5.488 -10.102 -10.602 1 94.19 100 ARG A O 1
ATOM 783 N N . ILE A 1 101 ? -7.594 -9.383 -10.211 1 91.25 101 ILE A N 1
ATOM 784 C CA . ILE A 1 101 ? -7.199 -7.988 -10.039 1 91.25 101 ILE A CA 1
ATOM 785 C C . ILE A 1 101 ? -7.828 -7.43 -8.766 1 91.25 101 ILE A C 1
ATOM 787 O O . ILE A 1 101 ? -9.047 -7.242 -8.695 1 91.25 101 ILE A O 1
ATOM 791 N N . GLU A 1 102 ? -6.938 -7.195 -7.762 1 90.19 102 GLU A N 1
ATOM 792 C CA . GLU A 1 102 ? -7.43 -6.68 -6.488 1 90.19 102 GLU A CA 1
ATOM 793 C C . GLU A 1 102 ? -6.805 -5.328 -6.16 1 90.19 102 GLU A C 1
ATOM 795 O O . GLU A 1 102 ? -7.305 -4.598 -5.305 1 90.19 102 GLU A O 1
ATOM 800 N N . ARG A 1 103 ? -5.66 -4.992 -6.793 1 90.38 103 ARG A N 1
ATOM 801 C CA . ARG A 1 103 ? -4.902 -3.797 -6.43 1 90.38 103 ARG A CA 1
ATOM 802 C C . ARG A 1 103 ? -5.516 -2.549 -7.055 1 90.38 103 ARG A C 1
ATOM 804 O O . ARG A 1 103 ? -6.156 -2.623 -8.102 1 90.38 103 ARG A O 1
ATOM 811 N N . ARG A 1 104 ? -5.203 -1.503 -6.34 1 85.06 104 ARG A N 1
ATOM 812 C CA . ARG A 1 104 ? -5.672 -0.215 -6.84 1 85.06 104 ARG A CA 1
ATOM 813 C C . ARG A 1 104 ? -5.023 0.122 -8.18 1 85.06 104 ARG A C 1
ATOM 815 O O . ARG A 1 104 ? -3.803 0.033 -8.32 1 85.06 104 ARG A O 1
ATOM 822 N N . ARG A 1 105 ? -5.797 0.47 -9.148 1 80.19 105 ARG A N 1
ATOM 823 C CA . ARG A 1 105 ? -5.258 0.757 -10.477 1 80.19 105 ARG A CA 1
ATOM 824 C C . ARG A 1 105 ? -5.27 2.256 -10.758 1 80.19 105 ARG A C 1
ATOM 826 O O . ARG A 1 105 ? -4.473 2.746 -11.562 1 80.19 105 ARG A O 1
ATOM 833 N N . ALA A 1 106 ? -6.137 2.908 -10.172 1 76.69 106 ALA A N 1
ATOM 834 C CA . ALA A 1 106 ? -6.301 4.332 -10.461 1 76.69 106 ALA A CA 1
ATOM 835 C C . ALA A 1 106 ? -5.309 5.168 -9.656 1 76.69 106 ALA A C 1
ATOM 837 O O . ALA A 1 106 ? -4.195 4.723 -9.375 1 76.69 106 ALA A O 1
ATOM 838 N N . ARG A 1 107 ? -5.668 6.246 -9.242 1 87.12 107 ARG A N 1
ATOM 839 C CA . ARG A 1 107 ? -4.809 7.23 -8.602 1 87.12 107 ARG A CA 1
ATOM 840 C C . ARG A 1 107 ? -5.082 7.297 -7.098 1 87.12 107 ARG A C 1
ATOM 842 O O . ARG A 1 107 ? -6.109 6.805 -6.629 1 87.12 107 ARG A O 1
ATOM 849 N N . TYR A 1 108 ? -4.051 7.691 -6.434 1 91.75 108 TYR A N 1
ATOM 850 C CA . TYR A 1 108 ? -4.172 8.062 -5.027 1 91.75 108 TYR A CA 1
ATOM 851 C C . TYR A 1 108 ? -4.5 9.539 -4.875 1 91.75 108 TYR A C 1
ATOM 853 O O . TYR A 1 108 ? -3.914 10.383 -5.559 1 91.75 108 TYR A O 1
ATOM 861 N N . MET A 1 109 ? -5.457 9.742 -4.016 1 93.12 109 MET A N 1
ATOM 862 C CA . MET A 1 109 ? -5.781 11.141 -3.75 1 93.12 109 MET A CA 1
ATOM 863 C C . MET A 1 109 ? -6.371 11.312 -2.354 1 93.12 109 MET A C 1
ATOM 865 O O . MET A 1 109 ? -7.281 10.57 -1.967 1 93.12 109 MET A O 1
ATOM 869 N N . ARG A 1 110 ? -5.711 12.234 -1.645 1 96 110 ARG A N 1
ATOM 870 C CA . ARG A 1 110 ? -6.227 12.602 -0.33 1 96 110 ARG A CA 1
ATOM 871 C C . ARG A 1 110 ? -6.105 14.102 -0.091 1 96 110 ARG A C 1
ATOM 873 O O . ARG A 1 110 ? -5.184 14.75 -0.598 1 96 110 ARG A O 1
ATOM 880 N N . LYS A 1 111 ? -7.102 14.562 0.736 1 96.19 111 LYS A N 1
ATOM 881 C CA . LYS A 1 111 ? -7.051 15.938 1.231 1 96.19 111 LYS A CA 1
ATOM 882 C C . LYS A 1 111 ? -7.199 15.977 2.75 1 96.19 111 LYS A C 1
ATOM 884 O O . LYS A 1 111 ? -7.996 15.234 3.322 1 96.19 111 LYS A O 1
ATOM 889 N N . PHE A 1 112 ? -6.406 16.891 3.311 1 96.88 112 PHE A N 1
ATOM 890 C CA . PHE A 1 112 ? -6.469 17.078 4.754 1 96.88 112 PHE A CA 1
ATOM 891 C C . PHE A 1 112 ? -6.57 18.547 5.102 1 96.88 112 PHE A C 1
ATOM 893 O O . PHE A 1 112 ? -5.754 19.359 4.648 1 96.88 112 PHE A O 1
ATOM 900 N N . THR A 1 113 ? -7.531 18.891 5.871 1 97.88 113 THR A N 1
ATOM 901 C CA . THR A 1 113 ? -7.562 20.25 6.41 1 97.88 113 THR A CA 1
ATOM 902 C C . THR A 1 113 ? -6.52 20.422 7.508 1 97.88 113 THR A C 1
ATOM 904 O O . THR A 1 113 ? -6.492 19.656 8.469 1 97.88 113 THR A O 1
ATOM 907 N N . LEU A 1 114 ? -5.746 21.422 7.34 1 98.06 114 LEU A N 1
ATOM 908 C CA . LEU A 1 114 ? -4.672 21.656 8.305 1 98.06 114 LEU A CA 1
ATOM 909 C C . LEU A 1 114 ? -5.168 22.484 9.484 1 98.06 114 LEU A C 1
ATOM 911 O O . LEU A 1 114 ? -6 23.375 9.32 1 98.06 114 LEU A O 1
ATOM 915 N N . PRO A 1 115 ? -4.555 22.141 10.602 1 96.56 115 PRO A N 1
ATOM 916 C CA . PRO A 1 115 ? -4.871 22.984 11.75 1 96.56 115 PRO A CA 1
ATOM 917 C C . PRO A 1 115 ? -4.379 24.422 11.578 1 96.56 115 PRO A C 1
ATOM 919 O O . PRO A 1 115 ? -3.504 24.672 10.742 1 96.56 115 PRO A O 1
ATOM 922 N N . ASN A 1 116 ? -4.895 25.281 12.5 1 95.31 116 ASN A N 1
ATOM 923 C CA . ASN A 1 116 ? -4.566 26.703 12.391 1 95.31 116 ASN A CA 1
ATOM 924 C C . ASN A 1 116 ? -3.094 26.969 12.688 1 95.31 116 ASN A C 1
ATOM 926 O O . ASN A 1 116 ? -2.508 27.922 12.164 1 95.31 116 ASN A O 1
ATOM 930 N N . ASP A 1 117 ? -2.506 26.156 13.438 1 96.31 117 ASP A N 1
ATOM 931 C CA . ASP A 1 117 ? -1.132 26.422 13.859 1 96.31 117 ASP A CA 1
ATOM 932 C C . ASP A 1 117 ? -0.135 25.734 12.93 1 96.31 117 ASP A C 1
ATOM 934 O O . ASP A 1 117 ? 1.067 25.719 13.195 1 96.31 117 ASP A O 1
ATOM 938 N N . ALA A 1 118 ? -0.596 25.172 11.875 1 97.5 118 ALA A N 1
ATOM 939 C CA . ALA A 1 118 ? 0.298 24.578 10.883 1 97.5 118 ALA A CA 1
ATOM 940 C C . ALA A 1 118 ? 0.971 25.656 10.039 1 97.5 118 ALA A C 1
ATOM 942 O O . ALA A 1 118 ? 0.33 26.625 9.633 1 97.5 118 ALA A O 1
ATOM 943 N N . ASN A 1 119 ? 2.26 25.516 9.844 1 97 119 ASN A N 1
ATOM 944 C CA . ASN A 1 119 ? 3.006 26.391 8.938 1 97 119 ASN A CA 1
ATOM 945 C C . ASN A 1 119 ? 2.957 25.875 7.5 1 97 119 ASN A C 1
ATOM 947 O O . ASN A 1 119 ? 3.748 25.016 7.117 1 97 119 ASN A O 1
ATOM 951 N N . GLN A 1 120 ? 2.156 26.406 6.695 1 96.06 120 GLN A N 1
ATOM 952 C CA . GLN A 1 120 ? 1.867 25.922 5.348 1 96.06 120 GLN A CA 1
ATOM 953 C C . GLN A 1 120 ? 3.08 26.078 4.434 1 96.06 120 GLN A C 1
ATOM 955 O O . GLN A 1 120 ? 3.125 25.5 3.348 1 96.06 120 GLN A O 1
ATOM 960 N N . GLN A 1 121 ? 4.055 26.844 4.867 1 95.31 121 GLN A N 1
ATOM 961 C CA . GLN A 1 121 ? 5.219 27.125 4.035 1 95.31 121 GLN A CA 1
ATOM 962 C C . GLN A 1 121 ? 6.359 26.172 4.344 1 95.31 121 GLN A C 1
ATOM 964 O O . GLN A 1 121 ? 7.352 26.109 3.615 1 95.31 121 GLN A O 1
ATOM 969 N N . GLU A 1 122 ? 6.203 25.469 5.34 1 97 122 GLU A N 1
ATOM 970 C CA . GLU A 1 122 ? 7.246 24.516 5.727 1 97 122 GLU A CA 1
ATOM 971 C C . GLU A 1 122 ? 6.723 23.094 5.707 1 97 122 GLU A C 1
ATOM 973 O O . GLU A 1 122 ? 6.324 22.547 6.746 1 97 122 GLU A O 1
ATOM 978 N N . VAL A 1 123 ? 6.883 22.516 4.555 1 97.81 123 VAL A N 1
ATOM 979 C CA . VAL A 1 123 ? 6.387 21.172 4.305 1 97.81 123 VAL A CA 1
ATOM 980 C C . VAL A 1 123 ? 7.512 20.297 3.756 1 97.81 123 VAL A C 1
ATOM 982 O O . VAL A 1 123 ? 8.234 20.703 2.842 1 97.81 123 VAL A O 1
ATOM 985 N N . LYS A 1 124 ? 7.672 19.156 4.379 1 97.94 124 LYS A N 1
ATOM 986 C CA . LYS A 1 124 ? 8.648 18.172 3.916 1 97.94 124 LYS A CA 1
ATOM 987 C C . LYS A 1 124 ? 7.984 16.828 3.611 1 97.94 124 LYS A C 1
ATOM 989 O O . LYS A 1 124 ? 7.148 16.359 4.387 1 97.94 124 LYS A O 1
ATOM 994 N N . ALA A 1 125 ? 8.43 16.281 2.453 1 97.88 125 ALA A N 1
ATOM 995 C CA . ALA A 1 125 ? 7.848 15.008 2.049 1 97.88 125 ALA A CA 1
ATOM 996 C C . ALA A 1 125 ? 8.938 13.992 1.71 1 97.88 125 ALA A C 1
ATOM 998 O O . ALA A 1 125 ? 9.945 14.336 1.091 1 97.88 125 ALA A O 1
ATOM 999 N N . VAL A 1 126 ? 8.711 12.773 2.17 1 97.25 126 VAL A N 1
ATOM 1000 C CA . VAL A 1 126 ? 9.617 11.672 1.86 1 97.25 126 VAL A CA 1
ATOM 1001 C C . VAL A 1 126 ? 8.812 10.461 1.397 1 97.25 126 VAL A C 1
ATOM 1003 O O . VAL A 1 126 ? 7.793 10.109 2 1 97.25 126 VAL A O 1
ATOM 1006 N N . TYR A 1 127 ? 9.258 9.891 0.309 1 95.94 127 TYR A N 1
ATOM 1007 C CA . TYR A 1 127 ? 8.656 8.664 -0.197 1 95.94 127 TYR A CA 1
ATOM 1008 C C . TYR A 1 127 ? 9.648 7.508 -0.156 1 95.94 127 TYR A C 1
ATOM 1010 O O . TYR A 1 127 ? 10.695 7.559 -0.807 1 95.94 127 TYR A O 1
ATOM 1018 N N . LYS A 1 128 ? 9.219 6.512 0.607 1 95 128 LYS A N 1
ATOM 1019 C CA . LYS A 1 128 ? 10.094 5.348 0.757 1 95 128 LYS A CA 1
ATOM 1020 C C . LYS A 1 128 ? 9.273 4.07 0.924 1 95 128 LYS A C 1
ATOM 1022 O O . LYS A 1 128 ? 8.305 4.039 1.686 1 95 128 LYS A O 1
ATOM 1027 N N . ASP A 1 129 ? 9.617 3.023 0.146 1 93.19 129 ASP A N 1
ATOM 1028 C CA . ASP A 1 129 ? 9.031 1.694 0.277 1 93.19 129 ASP A CA 1
ATOM 1029 C C . ASP A 1 129 ? 7.512 1.754 0.165 1 93.19 129 ASP A C 1
ATOM 1031 O O . ASP A 1 129 ? 6.801 1.096 0.929 1 93.19 129 ASP A O 1
ATOM 1035 N N . GLY A 1 130 ? 7.105 2.662 -0.685 1 94.69 130 GLY A N 1
ATOM 1036 C CA . GLY A 1 130 ? 5.684 2.746 -0.982 1 94.69 130 GLY A CA 1
ATOM 1037 C C . GLY A 1 130 ? 4.91 3.572 0.029 1 94.69 130 GLY A C 1
ATOM 1038 O O . GLY A 1 130 ? 3.678 3.557 0.036 1 94.69 130 GLY A O 1
ATOM 1039 N N . VAL A 1 131 ? 5.637 4.25 0.91 1 95.75 131 VAL A N 1
ATOM 1040 C CA . VAL A 1 131 ? 5.008 5.078 1.936 1 95.75 131 VAL A CA 1
ATOM 1041 C C . VAL A 1 131 ? 5.41 6.539 1.742 1 95.75 131 VAL A C 1
ATOM 1043 O O . VAL A 1 131 ? 6.598 6.852 1.643 1 95.75 131 VAL A O 1
ATOM 1046 N N . LEU A 1 132 ? 4.391 7.363 1.714 1 96.94 132 LEU A N 1
ATOM 1047 C CA . LEU A 1 132 ? 4.629 8.805 1.693 1 96.94 132 LEU A CA 1
ATOM 1048 C C . LEU A 1 132 ? 4.465 9.398 3.088 1 96.94 132 LEU A C 1
ATOM 1050 O O . LEU A 1 132 ? 3.443 9.188 3.744 1 96.94 132 LEU A O 1
ATOM 1054 N N . THR A 1 133 ? 5.473 10.086 3.518 1 97.62 133 THR A N 1
ATOM 1055 C CA . THR A 1 133 ? 5.387 10.844 4.758 1 97.62 133 THR A CA 1
ATOM 1056 C C . THR A 1 133 ? 5.488 12.344 4.484 1 97.62 133 THR A C 1
ATOM 1058 O O . THR A 1 133 ? 6.457 12.805 3.877 1 97.62 133 THR A O 1
ATOM 1061 N N . VAL A 1 134 ? 4.5 13.055 4.918 1 98.25 134 VAL A N 1
ATOM 1062 C CA . VAL A 1 134 ? 4.488 14.508 4.777 1 98.25 134 VAL A CA 1
ATOM 1063 C C . VAL A 1 134 ? 4.488 15.164 6.156 1 98.25 134 VAL A C 1
ATOM 1065 O O . VAL A 1 134 ? 3.578 14.938 6.957 1 98.25 134 VAL A O 1
ATOM 1068 N N . ASN A 1 135 ? 5.473 15.93 6.391 1 98.12 135 ASN A N 1
ATOM 1069 C CA . ASN A 1 135 ? 5.566 16.688 7.633 1 98.12 135 ASN A CA 1
ATOM 1070 C C . ASN A 1 135 ? 5.285 18.172 7.41 1 98.12 135 ASN A C 1
ATOM 1072 O O . ASN A 1 135 ? 5.891 18.797 6.539 1 98.12 135 ASN A O 1
ATOM 1076 N N . VAL A 1 136 ? 4.348 18.656 8.219 1 98.44 136 VAL A N 1
ATOM 1077 C CA . VAL A 1 136 ? 4.023 20.078 8.195 1 98.44 136 VAL A CA 1
ATOM 1078 C C . VAL A 1 136 ? 4.398 20.719 9.531 1 98.44 136 VAL A C 1
ATOM 1080 O O . VAL A 1 136 ? 3.859 20.344 10.578 1 98.44 136 VAL A O 1
ATOM 1083 N N . ALA A 1 137 ? 5.223 21.703 9.445 1 98.06 137 ALA A N 1
ATOM 1084 C CA . ALA A 1 137 ? 5.68 22.359 10.672 1 98.06 137 ALA A CA 1
ATOM 1085 C C . ALA A 1 137 ? 4.547 23.125 11.336 1 98.06 137 ALA A C 1
ATOM 1087 O O . ALA A 1 137 ? 3.561 23.484 10.688 1 98.06 137 ALA A O 1
ATOM 1088 N N . LYS A 1 138 ? 4.715 23.281 12.641 1 97.38 138 LYS A N 1
ATOM 1089 C CA . LYS A 1 138 ? 3.85 24.219 13.359 1 97.38 138 LYS A CA 1
ATOM 1090 C C . LYS A 1 138 ? 4.414 25.625 13.32 1 97.38 138 LYS A C 1
ATOM 1092 O O . LYS A 1 138 ? 5.629 25.812 13.234 1 97.38 138 LYS A O 1
ATOM 1097 N N . LYS A 1 139 ? 3.479 26.578 13.406 1 95.5 139 LYS A N 1
ATOM 1098 C CA . LYS A 1 139 ? 3.924 27.969 13.5 1 95.5 139 LYS A CA 1
ATOM 1099 C C . LYS A 1 139 ? 4.668 28.219 14.805 1 95.5 139 LYS A C 1
ATOM 1101 O O . LYS A 1 139 ? 4.293 27.688 15.852 1 95.5 139 LYS A O 1
ATOM 1106 N N . PRO A 1 140 ? 5.758 29 14.633 1 88.12 140 PRO A N 1
ATOM 1107 C CA . PRO A 1 140 ? 6.465 29.344 15.867 1 88.12 140 PRO A CA 1
ATOM 1108 C C . PRO A 1 140 ? 5.59 30.109 16.859 1 88.12 140 PRO A C 1
ATOM 1110 O O . PRO A 1 140 ? 4.676 30.828 16.453 1 88.12 140 PRO A O 1
ATOM 1113 N N . LEU A 1 141 ? 5.617 29.703 18.047 1 76.69 141 LEU A N 1
ATOM 1114 C CA . LEU A 1 141 ? 4.875 30.406 19.078 1 76.69 141 LEU A CA 1
ATOM 1115 C C . LEU A 1 141 ? 5.227 31.891 19.094 1 76.69 141 LEU A C 1
ATOM 1117 O O . LEU A 1 141 ? 6.395 32.25 18.938 1 76.69 141 LEU A O 1
ATOM 1121 N N . GLU A 1 142 ? 4.477 32.625 18.406 1 61.84 142 GLU A N 1
ATOM 1122 C CA . GLU A 1 142 ? 4.758 34.031 18.562 1 61.84 142 GLU A CA 1
ATOM 1123 C C . GLU A 1 142 ? 5.074 34.406 20.016 1 61.84 142 GLU A C 1
ATOM 1125 O O . GLU A 1 142 ? 4.402 33.938 20.938 1 61.84 142 GLU A O 1
ATOM 1130 N N . GLU A 1 143 ? 6.332 34.375 20.281 1 52.75 143 GLU A N 1
ATOM 1131 C CA . GLU A 1 143 ? 6.625 34.969 21.594 1 52.75 143 GLU A CA 1
ATOM 1132 C C . GLU A 1 143 ? 5.609 36.031 21.953 1 52.75 143 GLU A C 1
ATOM 1134 O O . GLU A 1 143 ? 5.422 37 21.219 1 52.75 143 GLU A O 1
ATOM 1139 N N . THR A 1 144 ? 4.445 35.656 22.297 1 50.53 144 THR A N 1
ATOM 1140 C CA . THR A 1 144 ? 3.668 36.75 22.891 1 50.53 144 THR A CA 1
ATOM 1141 C C . THR A 1 144 ? 4.586 37.812 23.484 1 50.53 144 THR A C 1
ATOM 1143 O O . THR A 1 144 ? 5.555 37.469 24.172 1 50.53 144 THR A O 1
ATOM 1146 N N . ASN A 1 145 ? 4.719 38.938 22.812 1 49.69 145 ASN A N 1
ATOM 1147 C CA . ASN A 1 145 ? 5.309 40.125 23.406 1 49.69 145 ASN A CA 1
ATOM 1148 C C . ASN A 1 145 ? 5.133 40.156 24.922 1 49.69 145 ASN A C 1
ATOM 1150 O O . ASN A 1 145 ? 4.02 40 25.422 1 49.69 145 ASN A O 1
ATOM 1154 N N . LYS A 1 146 ? 6.129 39.688 25.656 1 52.31 146 LYS A N 1
ATOM 1155 C CA . LYS A 1 146 ? 6.117 39.969 27.078 1 52.31 146 LYS A CA 1
ATOM 1156 C C . LYS A 1 146 ? 5.324 41.25 27.375 1 52.31 146 LYS A C 1
ATOM 1158 O O . LYS A 1 146 ? 5.449 42.25 26.656 1 52.31 146 LYS A O 1
ATOM 1163 N N . PRO A 1 147 ? 4.242 41.062 28.031 1 53.28 147 PRO A N 1
ATOM 1164 C CA . PRO A 1 147 ? 3.553 42.312 28.406 1 53.28 147 PRO A CA 1
ATOM 1165 C C . PRO A 1 147 ? 4.516 43.469 28.625 1 53.28 147 PRO A C 1
ATOM 1167 O O . PRO A 1 147 ? 5.535 43.312 29.297 1 53.28 147 PRO A O 1
ATOM 1170 N N . LYS A 1 148 ? 4.715 44.219 27.578 1 52.28 148 LYS A N 1
ATOM 1171 C CA . LYS A 1 148 ? 5.438 45.469 27.812 1 52.28 148 LYS A CA 1
ATOM 1172 C C . LYS A 1 148 ? 4.965 46.156 29.094 1 52.28 148 LYS A C 1
ATOM 1174 O O . LYS A 1 148 ? 3.783 46.469 29.234 1 52.28 148 LYS A O 1
ATOM 1179 N N . SER A 1 149 ? 5.41 45.688 30.188 1 52.62 149 SER A N 1
ATOM 1180 C CA . SER A 1 149 ? 5.109 46.469 31.391 1 52.62 149 SER A CA 1
ATOM 1181 C C . SER A 1 149 ? 5.324 47.969 31.156 1 52.62 149 SER A C 1
ATOM 1183 O O . SER A 1 149 ? 6.43 48.375 30.797 1 52.62 149 SER A O 1
ATOM 1185 N N . VAL A 1 150 ? 4.352 48.594 30.578 1 52.84 150 VAL A N 1
ATOM 1186 C CA . VAL A 1 150 ? 4.395 50.062 30.5 1 52.84 150 VAL A CA 1
ATOM 1187 C C . VAL A 1 150 ? 4.52 50.625 31.906 1 52.84 150 VAL A C 1
ATOM 1189 O O . VAL A 1 150 ? 3.648 50.406 32.75 1 52.84 150 VAL A O 1
ATOM 1192 N N . THR A 1 151 ? 5.684 50.719 32.406 1 51.91 151 THR A N 1
ATOM 1193 C CA . THR A 1 151 ? 5.879 51.5 33.625 1 51.91 151 THR A CA 1
ATOM 1194 C C . THR A 1 151 ? 5.324 52.906 33.469 1 51.91 151 THR A C 1
ATOM 1196 O O . THR A 1 151 ? 5.727 53.656 32.562 1 51.91 151 THR A O 1
ATOM 1199 N N . ILE A 1 152 ? 4.027 53.031 33.75 1 53.72 152 ILE A N 1
ATOM 1200 C CA . ILE A 1 152 ? 3.463 54.375 33.812 1 53.72 152 ILE A CA 1
ATOM 1201 C C . ILE A 1 152 ? 4.258 55.219 34.781 1 53.72 152 ILE A C 1
ATOM 1203 O O . ILE A 1 152 ? 4.371 54.875 35.969 1 53.72 152 ILE A O 1
ATOM 1207 N N . PRO A 1 153 ? 5.109 56.031 34.281 1 53.78 153 PRO A N 1
ATOM 1208 C CA . PRO A 1 153 ? 5.762 56.938 35.219 1 53.78 153 PRO A CA 1
ATOM 1209 C C . PRO A 1 153 ? 4.766 57.688 36.094 1 53.78 153 PRO A C 1
ATOM 1211 O O . PRO A 1 153 ? 3.719 58.125 35.594 1 53.78 153 PRO A O 1
ATOM 1214 N N . ILE A 1 154 ? 4.441 57.219 37.312 1 53.62 154 ILE A N 1
ATOM 1215 C CA . ILE A 1 154 ? 3.705 58.031 38.281 1 53.62 154 ILE A CA 1
ATOM 1216 C C . ILE A 1 154 ? 4.379 59.406 38.438 1 53.62 154 ILE A C 1
ATOM 1218 O O . ILE A 1 154 ? 5.559 59.5 38.781 1 53.62 154 ILE A O 1
ATOM 1222 N N . SER A 1 155 ? 4.02 60.344 37.5 1 41.34 155 SER A N 1
ATOM 1223 C CA . SER A 1 155 ? 4.316 61.719 37.938 1 41.34 155 SER A CA 1
ATOM 1224 C C . SER A 1 155 ? 3.482 62.094 39.125 1 41.34 155 SER A C 1
ATOM 1226 O O . SER A 1 155 ? 2.33 61.688 39.281 1 41.34 155 SER A O 1
ATOM 1228 N N . MET B 1 1 ? -57.312 -19.906 19.375 1 34.12 1 MET B N 1
ATOM 1229 C CA . MET B 1 1 ? -56.125 -19.875 20.219 1 34.12 1 MET B CA 1
ATOM 1230 C C . MET B 1 1 ? -54.969 -20.688 19.609 1 34.12 1 MET B C 1
ATOM 1232 O O . MET B 1 1 ? -53.812 -20.5 19.953 1 34.12 1 MET B O 1
ATOM 1236 N N . ASP B 1 2 ? -55.312 -21.719 18.766 1 43.84 2 ASP B N 1
ATOM 1237 C CA . ASP B 1 2 ? -54.344 -22.688 18.297 1 43.84 2 ASP B CA 1
ATOM 1238 C C . ASP B 1 2 ? -53.531 -22.141 17.125 1 43.84 2 ASP B C 1
ATOM 1240 O O . ASP B 1 2 ? -52.344 -22.453 16.969 1 43.84 2 ASP B O 1
ATOM 1244 N N . THR B 1 3 ? -54.125 -21.312 16.25 1 50.34 3 THR B N 1
ATOM 1245 C CA . THR B 1 3 ? -53.438 -20.875 15.039 1 50.34 3 THR B CA 1
ATOM 1246 C C . THR B 1 3 ? -52.281 -19.922 15.383 1 50.34 3 THR B C 1
ATOM 1248 O O . THR B 1 3 ? -51.219 -19.969 14.758 1 50.34 3 THR B O 1
ATOM 1251 N N . LEU B 1 4 ? -52.5 -19 16.422 1 44.09 4 LEU B N 1
ATOM 1252 C CA . LEU B 1 4 ? -51.406 -18.094 16.781 1 44.09 4 LEU B CA 1
ATOM 1253 C C . LEU B 1 4 ? -50.25 -18.875 17.391 1 44.09 4 LEU B C 1
ATOM 1255 O O . LEU B 1 4 ? -49.094 -18.562 17.141 1 44.09 4 LEU B O 1
ATOM 1259 N N . ALA B 1 5 ? -50.469 -20.109 18.078 1 46.75 5 ALA B N 1
ATOM 1260 C CA . ALA B 1 5 ? -49.375 -20.891 18.656 1 46.75 5 ALA B CA 1
ATOM 1261 C C . ALA B 1 5 ? -48.562 -21.578 17.578 1 46.75 5 ALA B C 1
ATOM 1263 O O . ALA B 1 5 ? -47.344 -21.688 17.688 1 46.75 5 ALA B O 1
ATOM 1264 N N . SER B 1 6 ? -49.188 -22.031 16.5 1 47.03 6 SER B N 1
ATOM 1265 C CA . SER B 1 6 ? -48.406 -22.688 15.453 1 47.03 6 SER B CA 1
ATOM 1266 C C . SER B 1 6 ? -47.531 -21.703 14.711 1 47.03 6 SER B C 1
ATOM 1268 O O . SER B 1 6 ? -46.406 -22.047 14.312 1 47.03 6 SER B O 1
ATOM 1270 N N . ASP B 1 7 ? -48.062 -20.438 14.508 1 41.44 7 ASP B N 1
ATOM 1271 C CA . ASP B 1 7 ? -47.188 -19.484 13.82 1 41.44 7 ASP B CA 1
ATOM 1272 C C . ASP B 1 7 ? -46 -19.078 14.703 1 41.44 7 ASP B C 1
ATOM 1274 O O . ASP B 1 7 ? -44.906 -18.812 14.195 1 41.44 7 ASP B O 1
ATOM 1278 N N . MET B 1 8 ? -46.188 -19.062 16.016 1 40.69 8 MET B N 1
ATOM 1279 C CA . MET B 1 8 ? -45.062 -18.766 16.922 1 40.69 8 MET B CA 1
ATOM 1280 C C . MET B 1 8 ? -44.031 -19.891 16.906 1 40.69 8 MET B C 1
ATOM 1282 O O . MET B 1 8 ? -42.844 -19.656 17.062 1 40.69 8 MET B O 1
ATOM 1286 N N . GLN B 1 9 ? -44.406 -21.188 16.766 1 40.38 9 GLN B N 1
ATOM 1287 C CA . GLN B 1 9 ? -43.438 -22.281 16.703 1 40.38 9 GLN B CA 1
ATOM 1288 C C . GLN B 1 9 ? -42.594 -22.219 15.422 1 40.38 9 GLN B C 1
ATOM 1290 O O . GLN B 1 9 ? -41.438 -22.625 15.406 1 40.38 9 GLN B O 1
ATOM 1295 N N . LYS B 1 10 ? -43.219 -21.766 14.297 1 38.78 10 LYS B N 1
ATOM 1296 C CA . LYS B 1 10 ? -42.375 -21.672 13.109 1 38.78 10 LYS B CA 1
ATOM 1297 C C . LYS B 1 10 ? -41.312 -20.578 13.273 1 38.78 10 LYS B C 1
ATOM 1299 O O . LYS B 1 10 ? -40.219 -20.672 12.688 1 38.78 10 LYS B O 1
ATOM 1304 N N . VAL B 1 11 ? -41.688 -19.406 13.977 1 37.38 11 VAL B N 1
ATOM 1305 C CA . VAL B 1 11 ? -40.656 -18.406 14.273 1 37.38 11 VAL B CA 1
ATOM 1306 C C . VAL B 1 11 ? -39.625 -18.969 15.242 1 37.38 11 VAL B C 1
ATOM 1308 O O . VAL B 1 11 ? -38.438 -18.672 15.156 1 37.38 11 VAL B O 1
ATOM 1311 N N . LEU B 1 12 ? -40 -19.859 16.266 1 38.59 12 LEU B N 1
ATOM 1312 C CA . LEU B 1 12 ? -39.031 -20.438 17.188 1 38.59 12 LEU B CA 1
ATOM 1313 C C . LEU B 1 12 ? -38.156 -21.469 16.484 1 38.59 12 LEU B C 1
ATOM 1315 O O . LEU B 1 12 ? -37.188 -21.953 17.062 1 38.59 12 LEU B O 1
ATOM 1319 N N . ASN B 1 13 ? -38.75 -22.297 15.469 1 34.47 13 ASN B N 1
ATOM 1320 C CA . ASN B 1 13 ? -37.812 -23.156 14.742 1 34.47 13 ASN B CA 1
ATOM 1321 C C . ASN B 1 13 ? -36.844 -22.359 13.875 1 34.47 13 ASN B C 1
ATOM 1323 O O . ASN B 1 13 ? -36.406 -22.828 12.844 1 34.47 13 ASN B O 1
ATOM 1327 N N . PHE B 1 14 ? -36.938 -20.969 14.07 1 32.91 14 PHE B N 1
ATOM 1328 C CA . PHE B 1 14 ? -35.969 -20.047 13.508 1 32.91 14 PHE B CA 1
ATOM 1329 C C . PHE B 1 14 ? -34.562 -20.406 13.961 1 32.91 14 PHE B C 1
ATOM 1331 O O . PHE B 1 14 ? -33.594 -19.719 13.617 1 32.91 14 PHE B O 1
ATOM 1338 N N . PRO B 1 15 ? -34.375 -21.375 14.906 1 38.16 15 PRO B N 1
ATOM 1339 C CA . PRO B 1 15 ? -32.969 -21.531 15.273 1 38.16 15 PRO B CA 1
ATOM 1340 C C . PRO B 1 15 ? -32.125 -22.016 14.102 1 38.16 15 PRO B C 1
ATOM 1342 O O . PRO B 1 15 ? -30.938 -21.641 13.992 1 38.16 15 PRO B O 1
ATOM 1345 N N . ASP B 1 16 ? -32.625 -23 13.328 1 41.59 16 ASP B N 1
ATOM 1346 C CA . ASP B 1 16 ? -31.719 -23.562 12.328 1 41.59 16 ASP B CA 1
ATOM 1347 C C . ASP B 1 16 ? -31.406 -22.531 11.242 1 41.59 16 ASP B C 1
ATOM 1349 O O . ASP B 1 16 ? -30.297 -22.484 10.719 1 41.59 16 ASP B O 1
ATOM 1353 N N . GLN B 1 17 ? -32.438 -21.719 10.688 1 37.53 17 GLN B N 1
ATOM 1354 C CA . GLN B 1 17 ? -32.062 -20.75 9.656 1 37.53 17 GLN B CA 1
ATOM 1355 C C . GLN B 1 17 ? -31.281 -19.594 10.25 1 37.53 17 GLN B C 1
ATOM 1357 O O . GLN B 1 17 ? -30.438 -19 9.578 1 37.53 17 GLN B O 1
ATOM 1362 N N . MET B 1 18 ? -31.484 -19.078 11.445 1 39.5 18 MET B N 1
ATOM 1363 C CA . MET B 1 18 ? -30.594 -18.125 12.102 1 39.5 18 MET B CA 1
ATOM 1364 C C . MET B 1 18 ? -29.25 -18.766 12.422 1 39.5 18 MET B C 1
ATOM 1366 O O . MET B 1 18 ? -28.203 -18.141 12.305 1 39.5 18 MET B O 1
ATOM 1370 N N . GLU B 1 19 ? -29.078 -20.031 12.898 1 39.34 19 GLU B N 1
ATOM 1371 C CA . GLU B 1 19 ? -27.766 -20.672 13.023 1 39.34 19 GLU B CA 1
ATOM 1372 C C . GLU B 1 19 ? -27.094 -20.812 11.656 1 39.34 19 GLU B C 1
ATOM 1374 O O . GLU B 1 19 ? -25.875 -20.641 11.539 1 39.34 19 GLU B O 1
ATOM 1379 N N . LYS B 1 20 ? -27.641 -21.188 10.477 1 41.41 20 LYS B N 1
ATOM 1380 C CA . LYS B 1 20 ? -27 -21.172 9.164 1 41.41 20 LYS B CA 1
ATOM 1381 C C . LYS B 1 20 ? -26.781 -19.734 8.688 1 41.41 20 LYS B C 1
ATOM 1383 O O . LYS B 1 20 ? -25.797 -19.453 7.98 1 41.41 20 LYS B O 1
ATOM 1388 N N . MET B 1 21 ? -27.594 -18.656 8.836 1 38.69 21 MET B N 1
ATOM 1389 C CA . MET B 1 21 ? -27.266 -17.266 8.586 1 38.69 21 MET B CA 1
ATOM 1390 C C . MET B 1 21 ? -26.312 -16.719 9.648 1 38.69 21 MET B C 1
ATOM 1392 O O . MET B 1 21 ? -25.469 -15.875 9.367 1 38.69 21 MET B O 1
ATOM 1396 N N . LEU B 1 22 ? -26.312 -16.969 10.977 1 43.44 22 LEU B N 1
ATOM 1397 C CA . LEU B 1 22 ? -25.328 -16.609 11.984 1 43.44 22 LEU B CA 1
ATOM 1398 C C . LEU B 1 22 ? -24.078 -17.469 11.844 1 43.44 22 LEU B C 1
ATOM 1400 O O . LEU B 1 22 ? -22.969 -17.047 12.219 1 43.44 22 LEU B O 1
ATOM 1404 N N . HIS B 1 23 ? -24.031 -18.844 11.641 1 43.53 23 HIS B N 1
ATOM 1405 C CA . HIS B 1 23 ? -22.797 -19.578 11.391 1 43.53 23 HIS B CA 1
ATOM 1406 C C . HIS B 1 23 ? -22.266 -19.312 9.992 1 43.53 23 HIS B C 1
ATOM 1408 O O . HIS B 1 23 ? -21.094 -19.609 9.703 1 43.53 23 HIS B O 1
ATOM 1414 N N . GLN B 1 24 ? -22.969 -19.172 8.93 1 41.47 24 GLN B N 1
ATOM 1415 C CA . GLN B 1 24 ? -22.438 -18.781 7.629 1 41.47 24 GLN B CA 1
ATOM 1416 C C . GLN B 1 24 ? -22.094 -17.281 7.598 1 41.47 24 GLN B C 1
ATOM 1418 O O . GLN B 1 24 ? -21.328 -16.828 6.742 1 41.47 24 GLN B O 1
ATOM 1423 N N . PRO B 1 25 ? -22.953 -16.438 8.18 1 43.5 25 PRO B N 1
ATOM 1424 C CA . PRO B 1 25 ? -22.578 -15.023 8.078 1 43.5 25 PRO B CA 1
ATOM 1425 C C . PRO B 1 25 ? -21.312 -14.688 8.836 1 43.5 25 PRO B C 1
ATOM 1427 O O . PRO B 1 25 ? -20.625 -13.711 8.508 1 43.5 25 PRO B O 1
ATOM 1430 N N . ALA B 1 26 ? -21.172 -15.367 9.977 1 45 26 ALA B N 1
ATOM 1431 C CA . ALA B 1 26 ? -19.922 -14.984 10.656 1 45 26 ALA B CA 1
ATOM 1432 C C . ALA B 1 26 ? -18.703 -15.359 9.82 1 45 26 ALA B C 1
ATOM 1434 O O . ALA B 1 26 ? -17.719 -14.617 9.781 1 45 26 ALA B O 1
ATOM 1435 N N . ARG B 1 27 ? -18.719 -16.609 9.359 1 44.88 27 ARG B N 1
ATOM 1436 C CA . ARG B 1 27 ? -17.625 -16.953 8.469 1 44.88 27 ARG B CA 1
ATOM 1437 C C . ARG B 1 27 ? -17.594 -16.047 7.242 1 44.88 27 ARG B C 1
ATOM 1439 O O . ARG B 1 27 ? -16.531 -15.656 6.773 1 44.88 27 ARG B O 1
ATOM 1446 N N . ARG B 1 28 ? -18.812 -15.938 6.645 1 43.28 28 ARG B N 1
ATOM 1447 C CA . ARG B 1 28 ? -18.828 -15.008 5.52 1 43.28 28 ARG B CA 1
ATOM 1448 C C . ARG B 1 28 ? -18.531 -13.586 5.988 1 43.28 28 ARG B C 1
ATOM 1450 O O . ARG B 1 28 ? -17.828 -12.828 5.309 1 43.28 28 ARG B O 1
ATOM 1457 N N . TYR B 1 29 ? -19.188 -13.242 7.043 1 43.25 29 TYR B N 1
ATOM 1458 C CA . TYR B 1 29 ? -18.875 -11.93 7.594 1 43.25 29 TYR B CA 1
ATOM 1459 C C . TYR B 1 29 ? -17.422 -11.836 8 1 43.25 29 TYR B C 1
ATOM 1461 O O . TYR B 1 29 ? -16.781 -10.797 7.816 1 43.25 29 TYR B O 1
ATOM 1469 N N . VAL B 1 30 ? -16.953 -12.953 8.672 1 45.81 30 VAL B N 1
ATOM 1470 C CA . VAL B 1 30 ? -15.523 -12.992 8.977 1 45.81 30 VAL B CA 1
ATOM 1471 C C . VAL B 1 30 ? -14.719 -13.055 7.684 1 45.81 30 VAL B C 1
ATOM 1473 O O . VAL B 1 30 ? -13.648 -12.445 7.578 1 45.81 30 VAL B O 1
ATOM 1476 N N . LYS B 1 31 ? -15.188 -13.953 6.844 1 46.91 31 LYS B N 1
ATOM 1477 C CA . LYS B 1 31 ? -14.531 -13.961 5.539 1 46.91 31 LYS B CA 1
ATOM 1478 C C . LYS B 1 31 ? -14.586 -12.586 4.887 1 46.91 31 LYS B C 1
ATOM 1480 O O . LYS B 1 31 ? -13.602 -12.133 4.289 1 46.91 31 LYS B O 1
ATOM 1485 N N . ASN B 1 32 ? -15.836 -12.039 4.969 1 45.44 32 ASN B N 1
ATOM 1486 C CA . ASN B 1 32 ? -15.969 -10.695 4.414 1 45.44 32 ASN B CA 1
ATOM 1487 C C . ASN B 1 32 ? -15.141 -9.68 5.195 1 45.44 32 ASN B C 1
ATOM 1489 O O . ASN B 1 32 ? -14.539 -8.781 4.609 1 45.44 32 ASN B O 1
ATOM 1493 N N . ALA B 1 33 ? -15.219 -9.883 6.559 1 45.34 33 ALA B N 1
ATOM 1494 C CA . ALA B 1 33 ? -14.406 -8.969 7.352 1 45.34 33 ALA B CA 1
ATOM 1495 C C . ALA B 1 33 ? -12.922 -9.18 7.074 1 45.34 33 ALA B C 1
ATOM 1497 O O . ALA B 1 33 ? -12.141 -8.227 7.035 1 45.34 33 ALA B O 1
ATOM 1498 N N . LYS B 1 34 ? -12.594 -10.516 7.02 1 48.78 34 LYS B N 1
ATOM 1499 C CA . LYS B 1 34 ? -11.211 -10.844 6.676 1 48.78 34 LYS B CA 1
ATOM 1500 C C . LYS B 1 34 ? -10.852 -10.305 5.289 1 48.78 34 LYS B C 1
ATOM 1502 O O . LYS B 1 34 ? -9.703 -9.953 5.035 1 48.78 34 LYS B O 1
ATOM 1507 N N . ALA B 1 35 ? -11.906 -10.391 4.477 1 51.25 35 ALA B N 1
ATOM 1508 C CA . ALA B 1 35 ? -11.688 -9.859 3.129 1 51.25 35 ALA B CA 1
ATOM 1509 C C . ALA B 1 35 ? -11.312 -8.383 3.17 1 51.25 35 ALA B C 1
ATOM 1511 O O . ALA B 1 35 ? -10.5 -7.922 2.369 1 51.25 35 ALA B O 1
ATOM 1512 N N . ILE B 1 36 ? -11.938 -7.695 4.148 1 50.66 36 ILE B N 1
ATOM 1513 C CA . ILE B 1 36 ? -11.695 -6.262 4.246 1 50.66 36 ILE B CA 1
ATOM 1514 C C . ILE B 1 36 ? -10.227 -6.008 4.578 1 50.66 36 ILE B C 1
ATOM 1516 O O . ILE B 1 36 ? -9.633 -5.031 4.113 1 50.66 36 ILE B O 1
ATOM 1520 N N . PHE B 1 37 ? -9.578 -7.012 5.32 1 59.78 37 PHE B N 1
ATOM 1521 C CA . PHE B 1 37 ? -8.203 -6.785 5.742 1 59.78 37 PHE B CA 1
ATOM 1522 C C . PHE B 1 37 ? -7.23 -7.543 4.848 1 59.78 37 PHE B C 1
ATOM 1524 O O . PHE B 1 37 ? -6.035 -7.621 5.148 1 59.78 37 PHE B O 1
ATOM 1531 N N . ARG B 1 38 ? -7.781 -7.898 3.754 1 75.75 38 ARG B N 1
ATOM 1532 C CA . ARG B 1 38 ? -6.922 -8.727 2.914 1 75.75 38 ARG B CA 1
ATOM 1533 C C . ARG B 1 38 ? -5.992 -7.867 2.062 1 75.75 38 ARG B C 1
ATOM 1535 O O . ARG B 1 38 ? -6.375 -6.781 1.621 1 75.75 38 ARG B O 1
ATOM 1542 N N . THR B 1 39 ? -4.703 -8.352 2.047 1 88.12 39 THR B N 1
ATOM 1543 C CA . THR B 1 39 ? -3.707 -7.699 1.202 1 88.12 39 THR B CA 1
ATOM 1544 C C . THR B 1 39 ? -4.078 -7.832 -0.272 1 88.12 39 THR B C 1
ATOM 1546 O O . THR B 1 39 ? -4.121 -8.945 -0.808 1 88.12 39 THR B O 1
ATOM 1549 N N . PRO B 1 40 ? -4.41 -6.801 -0.89 1 87.19 40 PRO B N 1
ATOM 1550 C CA . PRO B 1 40 ? -4.758 -6.902 -2.311 1 87.19 40 PRO B CA 1
ATOM 1551 C C . PRO B 1 40 ? -3.631 -7.5 -3.148 1 87.19 40 PRO B C 1
ATOM 1553 O O . PRO B 1 40 ? -2.457 -7.195 -2.924 1 87.19 40 PRO B O 1
ATOM 1556 N N . ALA B 1 41 ? -4.094 -8.383 -4.062 1 94.69 41 ALA B N 1
ATOM 1557 C CA . ALA B 1 41 ? -3.127 -9.047 -4.934 1 94.69 41 ALA B CA 1
ATOM 1558 C C . ALA B 1 41 ? -3.656 -9.156 -6.359 1 94.69 41 ALA B C 1
ATOM 1560 O O . ALA B 1 41 ? -4.84 -9.422 -6.566 1 94.69 41 ALA B O 1
ATOM 1561 N N . ASP B 1 42 ? -2.758 -8.859 -7.305 1 94.81 42 ASP B N 1
ATOM 1562 C CA . ASP B 1 42 ? -3.016 -9.188 -8.703 1 94.81 42 ASP B CA 1
ATOM 1563 C C . ASP B 1 42 ? -2.332 -10.5 -9.094 1 94.81 42 ASP B C 1
ATOM 1565 O O . ASP B 1 42 ? -1.214 -10.773 -8.656 1 94.81 42 ASP B O 1
ATOM 1569 N N . ILE B 1 43 ? -3.031 -11.234 -9.906 1 97.12 43 ILE B N 1
ATOM 1570 C CA . ILE B 1 43 ? -2.453 -12.469 -10.43 1 97.12 43 ILE B CA 1
ATOM 1571 C C . ILE B 1 43 ? -2.521 -12.453 -11.961 1 97.12 43 ILE B C 1
ATOM 1573 O O . ILE B 1 43 ? -3.576 -12.18 -12.539 1 97.12 43 ILE B O 1
ATOM 1577 N N . TYR B 1 44 ? -1.341 -12.758 -12.531 1 96.44 44 TYR B N 1
ATOM 1578 C CA . TYR B 1 44 ? -1.256 -12.828 -13.992 1 96.44 44 TYR B CA 1
ATOM 1579 C C . TYR B 1 44 ? -0.691 -14.172 -14.438 1 96.44 44 TYR B C 1
ATOM 1581 O O . TYR B 1 44 ? 0.166 -14.75 -13.766 1 96.44 44 TYR B O 1
ATOM 1589 N N . GLU B 1 45 ? -1.171 -14.57 -15.562 1 96.88 45 GLU B N 1
ATOM 1590 C CA . GLU B 1 45 ? -0.616 -15.758 -16.219 1 96.88 45 GLU B CA 1
ATOM 1591 C C . GLU B 1 45 ? 0.158 -15.383 -17.469 1 96.88 45 GLU B C 1
ATOM 1593 O O . GLU B 1 45 ? -0.398 -14.781 -18.391 1 96.88 45 GLU B O 1
ATOM 1598 N N . HIS B 1 46 ? 1.415 -15.742 -17.484 1 95.69 46 HIS B N 1
ATOM 1599 C CA . HIS B 1 46 ? 2.279 -15.609 -18.656 1 95.69 46 HIS B CA 1
ATOM 1600 C C . HIS B 1 46 ? 2.555 -16.969 -19.281 1 95.69 46 HIS B C 1
ATOM 1602 O O . HIS B 1 46 ? 2.238 -18 -18.703 1 95.69 46 HIS B O 1
ATOM 1608 N N . PRO B 1 47 ? 3.088 -16.875 -20.422 1 94.38 47 PRO B N 1
ATOM 1609 C CA . PRO B 1 47 ? 3.355 -18.141 -21.109 1 94.38 47 PRO B CA 1
ATOM 1610 C C . PRO B 1 47 ? 4.301 -19.047 -20.312 1 94.38 47 PRO B C 1
ATOM 1612 O O . PRO B 1 47 ? 4.109 -20.266 -20.281 1 94.38 47 PRO B O 1
ATOM 1615 N N . THR B 1 48 ? 5.195 -18.438 -19.594 1 95.75 48 THR B N 1
ATOM 1616 C CA . THR B 1 48 ? 6.227 -19.281 -18.984 1 95.75 48 THR B CA 1
ATOM 1617 C C . THR B 1 48 ? 6.199 -19.156 -17.469 1 95.75 48 THR B C 1
ATOM 1619 O O . THR B 1 48 ? 6.973 -19.828 -16.781 1 95.75 48 THR B O 1
ATOM 1622 N N . PHE B 1 49 ? 5.375 -18.297 -16.969 1 97.19 49 PHE B N 1
ATOM 1623 C CA . PHE B 1 49 ? 5.344 -18.141 -15.523 1 97.19 49 PHE B CA 1
ATOM 1624 C C . PHE B 1 49 ? 4.027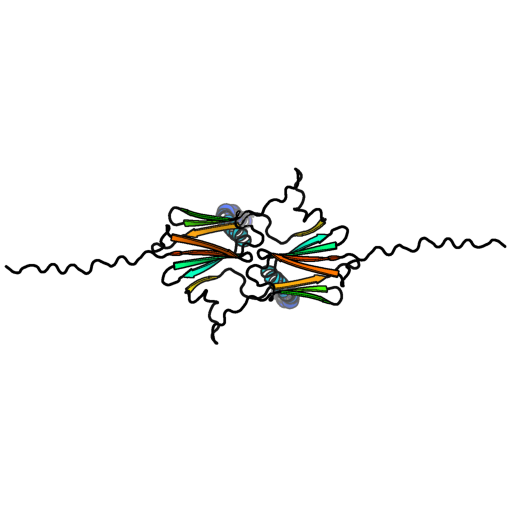 -17.516 -15.078 1 97.19 49 PHE B C 1
ATOM 1626 O O . PHE B 1 49 ? 3.256 -17.016 -15.898 1 97.19 49 PHE B O 1
ATOM 1633 N N . TYR B 1 50 ? 3.729 -17.578 -13.805 1 97.75 50 TYR B N 1
ATOM 1634 C CA . TYR B 1 50 ? 2.68 -16.828 -13.117 1 97.75 50 TYR B CA 1
ATOM 1635 C C . TYR B 1 50 ? 3.27 -15.68 -12.305 1 97.75 50 TYR B C 1
ATOM 1637 O O . TYR B 1 50 ? 4.332 -15.828 -11.695 1 97.75 50 TYR B O 1
ATOM 1645 N N . SER B 1 51 ? 2.529 -14.625 -12.273 1 97.94 51 SER B N 1
ATOM 1646 C CA . SER B 1 51 ? 2.982 -13.477 -11.492 1 97.94 51 SER B CA 1
ATOM 1647 C C . SER B 1 51 ? 1.968 -13.094 -10.422 1 97.94 51 SER B C 1
ATOM 1649 O O . SER B 1 51 ? 0.776 -12.961 -10.703 1 97.94 51 SER B O 1
ATOM 1651 N N . PHE B 1 52 ? 2.434 -12.984 -9.242 1 97.62 52 PHE B N 1
ATOM 1652 C CA . PHE B 1 52 ? 1.676 -12.508 -8.094 1 97.62 52 PHE B CA 1
ATOM 1653 C C . PHE B 1 52 ? 2.203 -11.156 -7.617 1 97.62 52 PHE B C 1
ATOM 1655 O O . PHE B 1 52 ? 3.363 -11.039 -7.223 1 97.62 52 PHE B O 1
ATOM 1662 N N . VAL B 1 53 ? 1.363 -10.164 -7.711 1 96.94 53 VAL B N 1
ATOM 1663 C CA . VAL B 1 53 ? 1.776 -8.812 -7.367 1 96.94 53 VAL B CA 1
ATOM 1664 C C . VAL B 1 53 ? 0.971 -8.312 -6.172 1 96.94 53 VAL B C 1
ATOM 1666 O O . VAL B 1 53 ? -0.26 -8.25 -6.223 1 96.94 53 VAL B O 1
ATOM 1669 N N . LEU B 1 54 ? 1.646 -7.945 -5.059 1 96.38 54 LEU B N 1
ATOM 1670 C CA . LEU B 1 54 ? 0.996 -7.559 -3.811 1 96.38 54 LEU B CA 1
ATOM 1671 C C . LEU B 1 54 ? 1.439 -6.168 -3.373 1 96.38 54 LEU B C 1
ATOM 1673 O O . LEU B 1 54 ? 2.623 -5.832 -3.461 1 96.38 54 LEU B O 1
ATOM 1677 N N . ASP B 1 55 ? 0.462 -5.434 -2.92 1 94.31 55 ASP B N 1
ATOM 1678 C CA . ASP B 1 55 ? 0.798 -4.18 -2.254 1 94.31 55 ASP B CA 1
ATOM 1679 C C . ASP B 1 55 ? 1.128 -4.41 -0.782 1 94.31 55 ASP B C 1
ATOM 1681 O O . ASP B 1 55 ? 0.261 -4.805 -0.001 1 94.31 55 ASP B O 1
ATOM 1685 N N . MET B 1 56 ? 2.387 -4.133 -0.432 1 94.19 56 MET B N 1
ATOM 1686 C CA . MET B 1 56 ? 2.873 -4.285 0.937 1 94.19 56 MET B CA 1
ATOM 1687 C C . MET B 1 56 ? 3.748 -3.104 1.337 1 94.19 56 MET B C 1
ATOM 1689 O O . MET B 1 56 ? 4.938 -3.273 1.615 1 94.19 56 MET B O 1
ATOM 1693 N N . PRO B 1 57 ? 3.193 -1.984 1.449 1 94.5 57 PRO B N 1
ATOM 1694 C CA . PRO B 1 57 ? 3.992 -0.793 1.745 1 94.5 57 PRO B CA 1
ATOM 1695 C C . PRO B 1 57 ? 4.586 -0.816 3.152 1 94.5 57 PRO B C 1
ATOM 1697 O O . PRO B 1 57 ? 3.949 -1.308 4.086 1 94.5 57 PRO B O 1
ATOM 1700 N N . GLY B 1 58 ? 5.789 -0.228 3.322 1 93.12 58 GLY B N 1
ATOM 1701 C CA . GLY B 1 58 ? 6.379 0.065 4.617 1 93.12 58 GLY B CA 1
ATOM 1702 C C . GLY B 1 58 ? 7.215 -1.077 5.164 1 93.12 58 GLY B C 1
ATOM 1703 O O . GLY B 1 58 ? 7.609 -1.061 6.332 1 93.12 58 GLY B O 1
ATOM 1704 N N . LEU B 1 59 ? 7.457 -2.021 4.297 1 92.94 59 LEU B N 1
ATOM 1705 C CA . LEU B 1 59 ? 8.258 -3.15 4.754 1 92.94 59 LEU B CA 1
ATOM 1706 C C . LEU B 1 59 ? 9.703 -3.02 4.27 1 92.94 59 LEU B C 1
ATOM 1708 O O . LEU B 1 59 ? 9.969 -2.332 3.285 1 92.94 59 LEU B O 1
ATOM 1712 N N . GLU B 1 60 ? 10.508 -3.633 5.09 1 91.12 60 GLU B N 1
ATOM 1713 C CA . GLU B 1 60 ? 11.844 -3.959 4.586 1 91.12 60 GLU B CA 1
ATOM 1714 C C . GLU B 1 60 ? 11.859 -5.336 3.924 1 91.12 60 GLU B C 1
ATOM 1716 O O . GLU B 1 60 ? 11.172 -6.254 4.375 1 91.12 60 GLU B O 1
ATOM 1721 N N . ALA B 1 61 ? 12.719 -5.406 2.924 1 91 61 ALA B N 1
ATOM 1722 C CA . ALA B 1 61 ? 12.781 -6.668 2.197 1 91 61 ALA B CA 1
ATOM 1723 C C . ALA B 1 61 ? 13.094 -7.828 3.141 1 91 61 ALA B C 1
ATOM 1725 O O . ALA B 1 61 ? 12.586 -8.938 2.955 1 91 61 ALA B O 1
ATOM 1726 N N . SER B 1 62 ? 13.914 -7.602 4.156 1 92.38 62 SER B N 1
ATOM 1727 C CA . SER B 1 62 ? 14.336 -8.641 5.086 1 92.38 62 SER B CA 1
ATOM 1728 C C . SER B 1 62 ? 13.164 -9.148 5.922 1 92.38 62 SER B C 1
ATOM 1730 O O . SER B 1 62 ? 13.234 -10.227 6.516 1 92.38 62 SER B O 1
ATOM 1732 N N . ASN B 1 63 ? 12.047 -8.391 5.898 1 93.12 63 ASN B N 1
ATOM 1733 C CA . ASN B 1 63 ? 10.891 -8.75 6.707 1 93.12 63 ASN B CA 1
ATOM 1734 C C . ASN B 1 63 ? 9.805 -9.406 5.863 1 93.12 63 ASN B C 1
ATOM 1736 O O . ASN B 1 63 ? 8.664 -9.555 6.316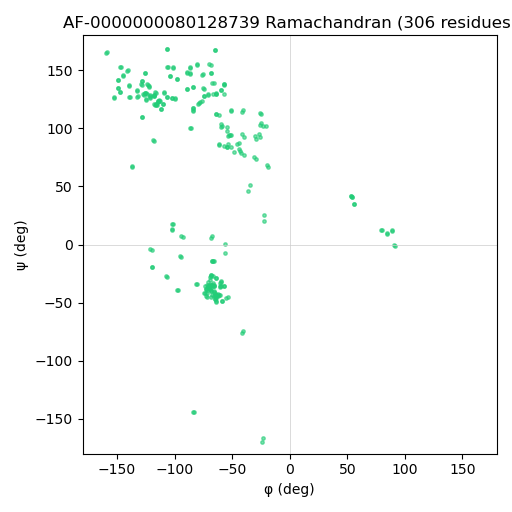 1 93.12 63 ASN B O 1
ATOM 1740 N N . ILE B 1 64 ? 10.172 -9.773 4.668 1 96.25 64 ILE B N 1
ATOM 1741 C CA . ILE B 1 64 ? 9.227 -10.438 3.77 1 96.25 64 ILE B CA 1
ATOM 1742 C C . ILE B 1 64 ? 9.625 -11.906 3.605 1 96.25 64 ILE B C 1
ATOM 1744 O O . ILE B 1 64 ? 10.789 -12.219 3.373 1 96.25 64 ILE B O 1
ATOM 1748 N N . LYS B 1 65 ? 8.641 -12.75 3.768 1 97.12 65 LYS B N 1
ATOM 1749 C CA . LYS B 1 65 ? 8.844 -14.188 3.598 1 97.12 65 LYS B CA 1
ATOM 1750 C C . LYS B 1 65 ? 7.984 -14.734 2.463 1 97.12 65 LYS B C 1
ATOM 1752 O O . LYS B 1 65 ? 6.781 -14.469 2.404 1 97.12 65 LYS B O 1
ATOM 1757 N N . VAL B 1 66 ? 8.641 -15.43 1.568 1 97.88 66 VAL B N 1
ATOM 1758 C CA . VAL B 1 66 ? 7.98 -16.109 0.456 1 97.88 66 VAL B CA 1
ATOM 1759 C C . VAL B 1 66 ? 8.359 -17.594 0.455 1 97.88 66 VAL B C 1
ATOM 1761 O O . VAL B 1 66 ? 9.547 -17.938 0.425 1 97.88 66 VAL B O 1
ATOM 1764 N N . LYS B 1 67 ? 7.293 -18.391 0.478 1 97.5 67 LYS B N 1
ATOM 1765 C CA . LYS B 1 67 ? 7.559 -19.828 0.507 1 97.5 67 LYS B CA 1
ATOM 1766 C C . LYS B 1 67 ? 6.504 -20.594 -0.285 1 97.5 67 LYS B C 1
ATOM 1768 O O . LYS B 1 67 ? 5.328 -20.234 -0.292 1 97.5 67 LYS B O 1
ATOM 1773 N N . VAL B 1 68 ? 6.992 -21.641 -0.891 1 97.62 68 VAL B N 1
ATOM 1774 C CA . VAL B 1 68 ? 6.07 -22.562 -1.54 1 97.62 68 VAL B CA 1
ATOM 1775 C C . VAL B 1 68 ? 6.098 -23.906 -0.823 1 97.62 68 VAL B C 1
ATOM 1777 O O . VAL B 1 68 ? 7.16 -24.5 -0.65 1 97.62 68 VAL B O 1
ATOM 1780 N N . GLU B 1 69 ? 4.879 -24.281 -0.392 1 95.88 69 GLU B N 1
ATOM 1781 C CA . GLU B 1 69 ? 4.723 -25.578 0.269 1 95.88 69 GLU B CA 1
ATOM 1782 C C . GLU B 1 69 ? 3.445 -26.281 -0.181 1 95.88 69 GLU B C 1
ATOM 1784 O O . GLU B 1 69 ? 2.359 -25.703 -0.122 1 95.88 69 GLU B O 1
ATOM 1789 N N . ASN B 1 70 ? 3.572 -27.547 -0.644 1 95.19 70 ASN B N 1
ATOM 1790 C CA . ASN B 1 70 ? 2.434 -28.391 -1.015 1 95.19 70 ASN B CA 1
ATOM 1791 C C . ASN B 1 70 ? 1.527 -27.688 -2.02 1 95.19 70 ASN B C 1
ATOM 1793 O O . ASN B 1 70 ? 0.307 -27.656 -1.853 1 95.19 70 ASN B O 1
ATOM 1797 N N . GLY B 1 71 ? 2.143 -27.047 -2.947 1 96.31 71 GLY B N 1
ATOM 1798 C CA . GLY B 1 71 ? 1.393 -26.438 -4.035 1 96.31 71 GLY B CA 1
ATOM 1799 C C . GLY B 1 71 ? 0.762 -25.109 -3.654 1 96.31 71 GLY B C 1
ATOM 1800 O O . GLY B 1 71 ? -0.092 -24.594 -4.379 1 96.31 71 GLY B O 1
ATOM 1801 N N . VAL B 1 72 ? 1.215 -24.609 -2.488 1 97.75 72 VAL B N 1
ATOM 1802 C CA . VAL B 1 72 ? 0.641 -23.344 -2.023 1 97.75 72 VAL B CA 1
ATOM 1803 C C . VAL B 1 72 ? 1.745 -22.297 -1.863 1 97.75 72 VAL B C 1
ATOM 1805 O O . VAL B 1 72 ? 2.775 -22.562 -1.242 1 97.75 72 VAL B O 1
ATOM 1808 N N . LEU B 1 73 ? 1.574 -21.156 -2.484 1 98.25 73 LEU B N 1
ATOM 1809 C CA . LEU B 1 73 ? 2.465 -20.016 -2.299 1 98.25 73 LEU B CA 1
ATOM 1810 C C . LEU B 1 73 ? 2.068 -19.219 -1.066 1 98.25 73 LEU B C 1
ATOM 1812 O O . LEU B 1 73 ? 0.945 -18.719 -0.98 1 98.25 73 LEU B O 1
ATOM 1816 N N . HIS B 1 74 ? 2.936 -19.141 -0.108 1 97.75 74 HIS B N 1
ATOM 1817 C CA . HIS B 1 74 ? 2.746 -18.344 1.096 1 97.75 74 HIS B CA 1
ATOM 1818 C C . HIS B 1 74 ? 3.539 -17.031 1.023 1 97.75 74 HIS B C 1
ATOM 1820 O O . HIS B 1 74 ? 4.742 -17.047 0.755 1 97.75 74 HIS B O 1
ATOM 1826 N N . VAL B 1 75 ? 2.859 -15.977 1.216 1 97.06 75 VAL B N 1
ATOM 1827 C CA . VAL B 1 75 ? 3.518 -14.68 1.278 1 97.06 75 VAL B CA 1
ATOM 1828 C C . VAL B 1 75 ? 3.168 -13.984 2.592 1 97.06 75 VAL B C 1
ATOM 1830 O O . VAL B 1 75 ? 1.996 -13.906 2.971 1 97.06 75 VAL B O 1
ATOM 1833 N N . SER B 1 76 ? 4.207 -13.516 3.26 1 95.44 76 SER B N 1
ATOM 1834 C CA . SER B 1 76 ? 3.939 -12.781 4.492 1 95.44 76 SER B CA 1
ATOM 1835 C C . SER B 1 76 ? 4.973 -11.68 4.711 1 95.44 76 SER B C 1
ATOM 1837 O O . SER B 1 76 ? 6.078 -11.742 4.176 1 95.44 76 SER B O 1
ATOM 1839 N N . GLY B 1 77 ? 4.586 -10.688 5.391 1 93.75 77 GLY B N 1
ATOM 1840 C CA . GLY B 1 77 ? 5.434 -9.578 5.797 1 93.75 77 GLY B CA 1
ATOM 1841 C C . GLY B 1 77 ? 5.008 -8.961 7.117 1 93.75 77 GLY B C 1
ATOM 1842 O O . GLY B 1 77 ? 3.812 -8.836 7.395 1 93.75 77 GLY B O 1
ATOM 1843 N N . ASN B 1 78 ? 6.043 -8.594 7.902 1 87.44 78 ASN B N 1
ATOM 1844 C CA . ASN B 1 78 ? 5.773 -7.973 9.195 1 87.44 78 ASN B CA 1
ATOM 1845 C C . ASN B 1 78 ? 6.305 -6.543 9.25 1 87.44 78 ASN B C 1
ATOM 1847 O O . ASN B 1 78 ? 7.43 -6.277 8.828 1 87.44 78 ASN B O 1
ATOM 1851 N N . LYS B 1 79 ? 5.465 -5.691 9.68 1 78.75 79 LYS B N 1
ATOM 1852 C CA . LYS B 1 79 ? 5.926 -4.324 9.914 1 78.75 79 LYS B CA 1
ATOM 1853 C C . LYS B 1 79 ? 6.66 -4.211 11.242 1 78.75 79 LYS B C 1
ATOM 1855 O O . LYS B 1 79 ? 6.309 -4.883 12.211 1 78.75 79 LYS B O 1
ATOM 1860 N N . LYS B 1 80 ? 7.953 -3.777 11.18 1 64.38 80 LYS B N 1
ATOM 1861 C CA . LYS B 1 80 ? 8.734 -3.643 12.406 1 64.38 80 LYS B CA 1
ATOM 1862 C C . LYS B 1 80 ? 7.984 -2.828 13.453 1 64.38 80 LYS B C 1
ATOM 1864 O O . LYS B 1 80 ? 7.344 -1.826 13.125 1 64.38 80 LYS B O 1
ATOM 1869 N N . LYS B 1 81 ? 7.691 -3.641 14.547 1 54.09 81 LYS B N 1
ATOM 1870 C CA . LYS B 1 81 ? 7.137 -2.953 15.703 1 54.09 81 LYS B CA 1
ATOM 1871 C C . LYS B 1 81 ? 8.117 -1.914 16.25 1 54.09 81 LYS B C 1
ATOM 1873 O O . LYS B 1 81 ? 9.312 -2.178 16.359 1 54.09 81 LYS B O 1
ATOM 1878 N N . LYS B 1 82 ? 8.156 -0.669 15.773 1 49.44 82 LYS B N 1
ATOM 1879 C CA . LYS B 1 82 ? 8.992 0.169 16.625 1 49.44 82 LYS B CA 1
ATOM 1880 C C . LYS B 1 82 ? 8.758 -0.142 18.094 1 49.44 82 LYS B C 1
ATOM 1882 O O . LYS B 1 82 ? 7.645 -0.492 18.5 1 49.44 82 LYS B O 1
ATOM 1887 N N . ASN B 1 83 ? 9.828 -0.636 18.703 1 40.84 83 ASN B N 1
ATOM 1888 C CA . ASN B 1 83 ? 9.992 -1.062 20.094 1 40.84 83 ASN B CA 1
ATOM 1889 C C . ASN B 1 83 ? 9.211 -0.173 21.047 1 40.84 83 ASN B C 1
ATOM 1891 O O . ASN B 1 83 ? 9.695 0.875 21.469 1 40.84 83 ASN B O 1
ATOM 1895 N N . ALA B 1 84 ? 7.945 0.266 20.953 1 35.41 84 ALA B N 1
ATOM 1896 C CA . ALA B 1 84 ? 7.613 0.809 22.266 1 35.41 84 ALA B CA 1
ATOM 1897 C C . ALA B 1 84 ? 7.789 -0.244 23.359 1 35.41 84 ALA B C 1
ATOM 1899 O O . ALA B 1 84 ? 7.672 -1.443 23.094 1 35.41 84 ALA B O 1
ATOM 1900 N N . GLY B 1 85 ? 8.336 -0.077 24.531 1 35.94 85 GLY B N 1
ATOM 1901 C CA . GLY B 1 85 ? 8.094 -0.836 25.75 1 35.94 85 GLY B CA 1
ATOM 1902 C C . GLY B 1 85 ? 6.742 -1.522 25.766 1 35.94 85 GLY B C 1
ATOM 1903 O O . GLY B 1 85 ? 5.934 -1.337 24.859 1 35.94 85 GLY B O 1
ATOM 1904 N N . GLY B 1 86 ? 6.141 -2.102 27 1 34.25 86 GLY B N 1
ATOM 1905 C CA . GLY B 1 86 ? 5.004 -2.912 27.406 1 34.25 86 GLY B CA 1
ATOM 1906 C C . GLY B 1 86 ? 3.719 -2.529 26.688 1 34.25 86 GLY B C 1
ATOM 1907 O O . GLY B 1 86 ? 2.809 -3.35 26.562 1 34.25 86 GLY B O 1
ATOM 1908 N N . GLU B 1 87 ? 3.021 -1.325 27.094 1 33.66 87 GLU B N 1
ATOM 1909 C CA . GLU B 1 87 ? 1.609 -0.977 26.953 1 33.66 87 GLU B CA 1
ATOM 1910 C C . GLU B 1 87 ? 1.199 -0.862 25.5 1 33.66 87 GLU B C 1
ATOM 1912 O O . GLU B 1 87 ? 2.027 -0.553 24.641 1 33.66 87 GLU B O 1
ATOM 1917 N N . THR B 1 88 ? 0.13 -1.472 25.016 1 37.38 88 THR B N 1
ATOM 1918 C CA . THR B 1 88 ? -0.61 -1.365 23.766 1 37.38 88 THR B CA 1
ATOM 1919 C C . THR B 1 88 ? -0.359 -0.014 23.109 1 37.38 88 THR B C 1
ATOM 1921 O O . THR B 1 88 ? -1.093 0.947 23.344 1 37.38 88 THR B O 1
ATOM 1924 N N . THR B 1 89 ? 0.754 0.654 23.344 1 35.84 89 THR B N 1
ATOM 1925 C CA . THR B 1 89 ? 0.935 2.033 22.906 1 35.84 89 THR B CA 1
ATOM 1926 C C . THR B 1 89 ? 0.799 2.137 21.391 1 35.84 89 THR B C 1
ATOM 1928 O O . THR B 1 89 ? 1.333 1.304 20.656 1 35.84 89 THR B O 1
ATOM 1931 N N . VAL B 1 90 ? -0.26 2.611 20.875 1 42.69 90 VAL B N 1
ATOM 1932 C CA . VAL B 1 90 ? -0.505 3.092 19.516 1 42.69 90 VAL B CA 1
ATOM 1933 C C . VAL B 1 90 ? 0.82 3.443 18.844 1 42.69 90 VAL B C 1
ATOM 1935 O O . VAL B 1 90 ? 1.721 3.994 19.484 1 42.69 90 VAL B O 1
ATOM 1938 N N . GLU B 1 91 ? 1.312 2.6 18 1 48.84 91 GLU B N 1
ATOM 1939 C CA . GLU B 1 91 ? 2.434 2.904 17.125 1 48.84 91 GLU B CA 1
ATOM 1940 C C . GLU B 1 91 ? 2.637 4.41 16.984 1 48.84 91 GLU B C 1
ATOM 1942 O O . GLU B 1 91 ? 1.868 5.086 16.297 1 48.84 91 GLU B O 1
ATOM 1947 N N . SER B 1 92 ? 3.018 5.016 18.047 1 54.5 92 SER B N 1
ATOM 1948 C CA . SER B 1 92 ? 3.375 6.43 18.016 1 54.5 92 SER B CA 1
ATOM 1949 C C . SER B 1 92 ? 4.512 6.691 17.031 1 54.5 92 SER B C 1
ATOM 1951 O O . SER B 1 92 ? 5.434 5.883 16.922 1 54.5 92 SER B O 1
ATOM 1953 N N . ASN B 1 93 ? 4.109 7.211 15.859 1 64.38 93 ASN B N 1
ATOM 1954 C CA . ASN B 1 93 ? 5.129 7.793 15 1 64.38 93 ASN B CA 1
ATOM 1955 C C . ASN B 1 93 ? 6.074 8.703 15.781 1 64.38 93 ASN B C 1
ATOM 1957 O O . ASN B 1 93 ? 5.879 9.914 15.82 1 64.38 93 ASN B O 1
ATOM 1961 N N . ASN B 1 94 ? 7.18 7.957 16.375 1 70.88 94 ASN B N 1
ATOM 1962 C CA . ASN B 1 94 ? 8.234 8.703 17.047 1 70.88 94 ASN B CA 1
ATOM 1963 C C . ASN B 1 94 ? 7.672 9.633 18.125 1 70.88 94 ASN B C 1
ATOM 1965 O O . ASN B 1 94 ? 8 10.82 18.156 1 70.88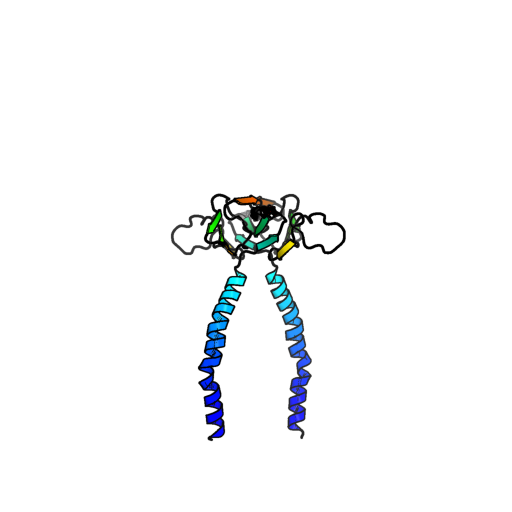 94 ASN B O 1
ATOM 1969 N N . GLY B 1 95 ? 6.723 9.219 18.891 1 77.62 95 GLY B N 1
ATOM 1970 C CA . GLY B 1 95 ? 6.254 9.992 20.031 1 77.62 95 GLY B CA 1
ATOM 1971 C C . GLY B 1 95 ? 5.113 10.93 19.703 1 77.62 95 GLY B C 1
ATOM 1972 O O . GLY B 1 95 ? 4.684 11.719 20.547 1 77.62 95 GLY B O 1
ATOM 1973 N N . GLY B 1 96 ? 4.727 10.945 18.547 1 87.12 96 GLY B N 1
ATOM 1974 C CA . GLY B 1 96 ? 3.607 11.812 18.203 1 87.12 96 GLY B CA 1
ATOM 1975 C C . GLY B 1 96 ? 2.268 11.266 18.656 1 87.12 96 GLY B C 1
ATOM 1976 O O . GLY B 1 96 ? 2.078 10.047 18.734 1 87.12 96 GLY B O 1
ATOM 1977 N N . LYS B 1 97 ? 1.401 12.203 19.016 1 93 97 LYS B N 1
ATOM 1978 C CA . LYS B 1 97 ? 0.024 11.836 19.328 1 93 97 LYS B CA 1
ATOM 1979 C C . LYS B 1 97 ? -0.742 11.438 18.078 1 93 97 LYS B C 1
ATOM 1981 O O . LYS B 1 97 ? -0.806 12.203 17.109 1 93 97 LYS B O 1
ATOM 1986 N N . ALA B 1 98 ? -1.353 10.297 18.188 1 93.12 98 ALA B N 1
ATOM 1987 C CA . ALA B 1 98 ? -2.129 9.828 17.047 1 93.12 98 ALA B CA 1
ATOM 1988 C C . ALA B 1 98 ? -3.455 10.578 16.938 1 93.12 98 ALA B C 1
ATOM 1990 O O . ALA B 1 98 ? -4.262 10.555 17.875 1 93.12 98 ALA B O 1
ATOM 1991 N N . ILE B 1 99 ? -3.65 11.172 15.812 1 94.88 99 ILE B N 1
ATOM 1992 C CA . ILE B 1 99 ? -4.902 11.875 15.539 1 94.88 99 ILE B CA 1
ATOM 1993 C C . ILE B 1 99 ? -5.832 10.969 14.734 1 94.88 99 ILE B C 1
ATOM 1995 O O . ILE B 1 99 ? -7.043 10.938 14.977 1 94.88 99 ILE B O 1
ATOM 1999 N N . ARG B 1 100 ? -5.301 10.242 13.812 1 94.25 100 ARG B N 1
ATOM 2000 C CA . ARG B 1 100 ? -6.027 9.336 12.93 1 94.25 100 ARG B CA 1
ATOM 2001 C C . ARG B 1 100 ? -5.16 8.141 12.531 1 94.25 100 ARG B C 1
ATOM 2003 O O . ARG B 1 100 ? -3.973 8.305 12.242 1 94.25 100 ARG B O 1
ATOM 2010 N N . ILE B 1 101 ? -5.762 6.969 12.609 1 91.25 101 ILE B N 1
ATOM 2011 C CA . ILE B 1 101 ? -5.066 5.746 12.227 1 91.25 101 ILE B CA 1
ATOM 2012 C C . ILE B 1 101 ? -5.922 4.957 11.234 1 91.25 101 ILE B C 1
ATOM 2014 O O . ILE B 1 101 ? -6.969 4.422 11.602 1 91.25 101 ILE B O 1
ATOM 2018 N N . GLU B 1 102 ? -5.43 4.941 9.977 1 90.25 102 GLU B N 1
ATOM 2019 C CA . GLU B 1 102 ? -6.172 4.227 8.938 1 90.25 102 GLU B CA 1
ATOM 2020 C C . GLU B 1 102 ? -5.336 3.105 8.328 1 90.25 102 GLU B C 1
ATOM 2022 O O . GLU B 1 102 ? -5.875 2.207 7.68 1 90.25 102 GLU B O 1
ATOM 2027 N N . ARG B 1 103 ? -3.998 3.158 8.484 1 90.44 103 ARG B N 1
ATOM 2028 C CA . ARG B 1 103 ? -3.107 2.225 7.801 1 90.44 103 ARG B CA 1
ATOM 2029 C C . ARG B 1 103 ? -3.059 0.885 8.531 1 90.44 103 ARG B C 1
ATOM 2031 O O . ARG B 1 103 ? -3.266 0.826 9.742 1 90.44 103 ARG B O 1
ATOM 2038 N N . ARG B 1 104 ? -2.73 -0.044 7.691 1 85 104 ARG B N 1
ATOM 2039 C CA . ARG B 1 104 ? -2.586 -1.384 8.25 1 85 104 ARG B CA 1
ATOM 2040 C C . ARG B 1 104 ? -1.43 -1.439 9.25 1 85 104 ARG B C 1
ATOM 2042 O O . ARG B 1 104 ? -0.326 -0.977 8.953 1 85 104 ARG B O 1
ATOM 2049 N N . ARG B 1 105 ? -1.647 -1.956 10.414 1 80.38 105 ARG B N 1
ATOM 2050 C CA . ARG B 1 105 ? -0.607 -1.998 11.43 1 80.38 105 ARG B CA 1
ATOM 2051 C C . ARG B 1 105 ? -0.074 -3.416 11.617 1 80.38 105 ARG B C 1
ATOM 2053 O O . ARG B 1 105 ? 1.062 -3.605 12.055 1 80.38 105 ARG B O 1
ATOM 2060 N N . ALA B 1 106 ? -0.85 -4.328 11.344 1 76.81 106 ALA B N 1
ATOM 2061 C CA . ALA B 1 106 ? -0.465 -5.715 11.586 1 76.81 106 ALA B CA 1
ATOM 2062 C C . ALA B 1 106 ? 0.363 -6.27 10.43 1 76.81 106 ALA B C 1
ATOM 2064 O O . ALA B 1 106 ? 1.101 -5.523 9.781 1 76.81 106 ALA B O 1
ATOM 2065 N N . ARG B 1 107 ? 0.208 -7.422 10.141 1 87.06 107 ARG B N 1
ATOM 2066 C CA . ARG B 1 107 ? 1.026 -8.148 9.18 1 87.06 107 ARG B CA 1
ATOM 2067 C C . ARG B 1 107 ? 0.264 -8.383 7.875 1 87.06 107 ARG B C 1
ATOM 2069 O O . ARG B 1 107 ? -0.961 -8.25 7.836 1 87.06 107 ARG B O 1
ATOM 2076 N N . TYR B 1 108 ? 1.055 -8.484 6.852 1 91.75 108 TYR B N 1
ATOM 2077 C CA . TYR B 1 108 ? 0.547 -8.945 5.566 1 91.75 108 TYR B CA 1
ATOM 2078 C C . TYR B 1 108 ? 0.639 -10.469 5.461 1 91.75 108 TYR B C 1
ATOM 2080 O O . TYR B 1 108 ? 1.656 -11.062 5.824 1 91.75 108 TYR B O 1
ATOM 2088 N N . MET B 1 109 ? -0.455 -10.984 5.012 1 93.19 109 MET B N 1
ATOM 2089 C CA . MET B 1 109 ? -0.427 -12.43 4.801 1 93.19 109 MET B CA 1
ATOM 2090 C C . MET B 1 109 ? -1.405 -12.836 3.705 1 93.19 109 MET B C 1
ATOM 2092 O O . MET B 1 109 ? -2.564 -12.422 3.715 1 93.19 109 MET B O 1
ATOM 2096 N N . ARG B 1 110 ? -0.81 -13.586 2.746 1 95.94 110 ARG B N 1
ATOM 2097 C CA . ARG B 1 110 ? -1.638 -14.156 1.688 1 95.94 110 ARG B CA 1
ATOM 2098 C C . ARG B 1 110 ? -1.177 -15.57 1.335 1 95.94 110 ARG B C 1
ATOM 2100 O O . ARG B 1 110 ? 0.012 -15.883 1.43 1 95.94 110 ARG B O 1
ATOM 2107 N N . LYS B 1 111 ? -2.219 -16.344 0.905 1 96.19 111 LYS B N 1
ATOM 2108 C CA . LYS B 1 111 ? -1.948 -17.656 0.344 1 96.19 111 LYS B CA 1
ATOM 2109 C C . LYS B 1 111 ? -2.617 -17.828 -1.017 1 96.19 111 LYS B C 1
ATOM 2111 O O . LYS B 1 111 ? -3.75 -17.391 -1.216 1 96.19 111 LYS B O 1
ATOM 2116 N N . PHE B 1 112 ? -1.86 -18.484 -1.884 1 96.81 112 PHE B N 1
ATOM 2117 C CA . PHE B 1 112 ? -2.385 -18.766 -3.215 1 96.81 112 PHE B CA 1
ATOM 2118 C C . PHE B 1 112 ? -2.166 -20.234 -3.584 1 96.81 112 PHE B C 1
ATOM 2120 O O . PHE B 1 112 ? -1.045 -20.734 -3.502 1 96.81 112 PHE B O 1
ATOM 2127 N N . THR B 1 113 ? -3.191 -20.875 -3.973 1 97.81 113 THR B N 1
ATOM 2128 C CA . THR B 1 113 ? -3.016 -22.219 -4.535 1 97.81 113 THR B CA 1
ATOM 2129 C C . THR B 1 113 ? -2.443 -22.141 -5.949 1 97.81 113 THR B C 1
ATOM 2131 O O . THR B 1 113 ? -2.998 -21.453 -6.809 1 97.81 113 THR B O 1
ATOM 2134 N N . LEU B 1 114 ? -1.394 -22.859 -6.129 1 98 114 LEU B N 1
ATOM 2135 C CA . LEU B 1 114 ? -0.733 -22.812 -7.43 1 98 114 LEU B CA 1
ATOM 2136 C C . LEU B 1 114 ? -1.354 -23.812 -8.391 1 98 114 LEU B C 1
ATOM 2138 O O . LEU B 1 114 ? -1.763 -24.906 -7.984 1 98 114 LEU B O 1
ATOM 2142 N N . PRO B 1 115 ? -1.318 -23.375 -9.641 1 96.5 115 PRO B N 1
ATOM 2143 C CA . PRO B 1 115 ? -1.76 -24.344 -10.641 1 96.5 115 PRO B CA 1
ATOM 2144 C C . PRO B 1 115 ? -0.837 -25.562 -10.734 1 96.5 115 PRO B C 1
ATOM 2146 O O . PRO B 1 115 ? 0.312 -25.5 -10.289 1 96.5 115 PRO B O 1
ATOM 2149 N N 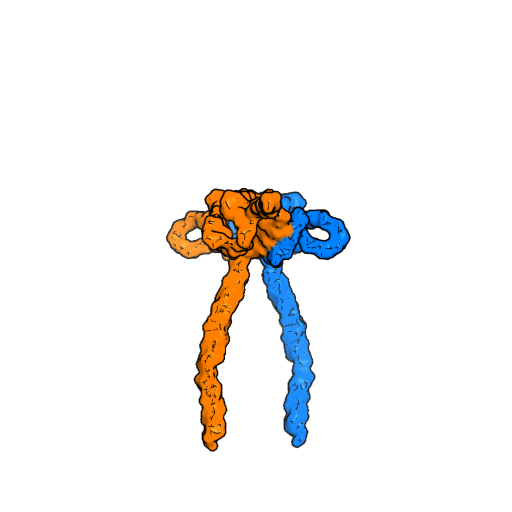. ASN B 1 116 ? -1.359 -26.594 -11.438 1 95.25 116 ASN B N 1
ATOM 2150 C CA . ASN B 1 116 ? -0.611 -27.844 -11.531 1 95.25 116 ASN B CA 1
ATOM 2151 C C . ASN B 1 116 ? 0.661 -27.688 -12.359 1 95.25 116 ASN B C 1
ATOM 2153 O O . ASN B 1 116 ? 1.649 -28.375 -12.133 1 95.25 116 ASN B O 1
ATOM 2157 N N . ASP B 1 117 ? 0.67 -26.797 -13.234 1 96.25 117 ASP B N 1
ATOM 2158 C CA . ASP B 1 117 ? 1.811 -26.656 -14.141 1 96.25 117 ASP B CA 1
ATOM 2159 C C . ASP B 1 117 ? 2.818 -25.656 -13.602 1 96.25 117 ASP B C 1
ATOM 2161 O O . ASP B 1 117 ? 3.779 -25.297 -14.289 1 96.25 117 ASP B O 1
ATOM 2165 N N . ALA B 1 118 ? 2.625 -25.172 -12.422 1 97.44 118 ALA B N 1
ATOM 2166 C CA . ALA B 1 118 ? 3.598 -24.281 -11.789 1 97.44 118 ALA B CA 1
ATOM 2167 C C . ALA B 1 118 ? 4.82 -25.062 -11.305 1 97.44 118 ALA B C 1
ATOM 2169 O O . ALA B 1 118 ? 4.688 -26.156 -10.758 1 97.44 118 ALA B O 1
ATOM 2170 N N . ASN B 1 119 ? 5.984 -24.547 -11.586 1 96.94 119 ASN B N 1
ATOM 2171 C CA . ASN B 1 119 ? 7.23 -25.094 -11.07 1 96.94 119 ASN B CA 1
ATOM 2172 C C . ASN B 1 119 ? 7.559 -24.547 -9.688 1 96.94 119 ASN B C 1
ATOM 2174 O O . ASN B 1 119 ? 8.133 -23.453 -9.57 1 96.94 119 ASN B O 1
ATOM 2178 N N . GLN B 1 120 ? 7.309 -25.234 -8.68 1 96.06 120 GLN B N 1
ATOM 2179 C CA . GLN B 1 120 ? 7.398 -24.781 -7.297 1 96.06 120 GLN B CA 1
ATOM 2180 C C . GLN B 1 120 ? 8.852 -24.516 -6.898 1 96.06 120 GLN B C 1
ATOM 2182 O O . GLN B 1 120 ? 9.109 -23.891 -5.871 1 96.06 120 GLN B O 1
ATOM 2187 N N . GLN B 1 121 ? 9.781 -24.984 -7.691 1 95.19 121 GLN B N 1
ATOM 2188 C CA . GLN B 1 121 ? 11.195 -24.859 -7.359 1 95.19 121 GLN B CA 1
ATOM 2189 C C . GLN B 1 121 ? 11.805 -23.625 -8.008 1 95.19 121 GLN B C 1
ATOM 2191 O O . GLN B 1 121 ? 12.922 -23.234 -7.684 1 95.19 121 GLN B O 1
ATOM 2196 N N . GLU B 1 122 ? 11.109 -23.062 -8.844 1 96.94 122 GLU B N 1
ATOM 2197 C CA . GLU B 1 122 ? 11.602 -21.875 -9.539 1 96.94 122 GLU B CA 1
ATOM 2198 C C . GLU B 1 122 ? 10.719 -20.656 -9.25 1 96.94 122 GLU B C 1
ATOM 2200 O O . GLU B 1 122 ? 9.836 -20.328 -10.039 1 96.94 122 GLU B O 1
ATOM 2205 N N . VAL B 1 123 ? 11.102 -20 -8.195 1 97.81 123 VAL B N 1
ATOM 2206 C CA . VAL B 1 123 ? 10.352 -18.844 -7.703 1 97.81 123 VAL B CA 1
ATOM 2207 C C . VAL B 1 123 ? 11.281 -17.656 -7.551 1 97.81 123 VAL B C 1
ATOM 2209 O O . VAL B 1 123 ? 12.375 -17.766 -6.984 1 97.81 123 VAL B O 1
ATOM 2212 N N . LYS B 1 124 ? 10.867 -16.547 -8.125 1 97.94 124 LYS B N 1
ATOM 2213 C CA . LYS B 1 124 ? 11.609 -15.297 -7.996 1 97.94 124 LYS B CA 1
ATOM 2214 C C . LYS B 1 124 ? 10.734 -14.195 -7.395 1 97.94 124 LYS B C 1
ATOM 2216 O O . LYS B 1 124 ? 9.578 -14.031 -7.785 1 97.94 124 LYS B O 1
ATOM 2221 N N . ALA B 1 125 ? 11.383 -13.484 -6.441 1 97.94 125 ALA B N 1
ATOM 2222 C CA . ALA B 1 125 ? 10.641 -12.414 -5.781 1 97.94 125 ALA B CA 1
ATOM 2223 C C . ALA B 1 125 ? 11.422 -11.102 -5.805 1 97.94 125 ALA B C 1
ATOM 2225 O O . ALA B 1 125 ? 12.641 -11.102 -5.621 1 97.94 125 ALA B O 1
ATOM 2226 N N . VAL B 1 126 ? 10.695 -10.031 -6.082 1 97.31 126 VAL B N 1
ATOM 2227 C CA . VAL B 1 126 ? 11.281 -8.695 -6.062 1 97.31 126 VAL B CA 1
ATOM 2228 C C . VAL B 1 126 ? 10.375 -7.75 -5.273 1 97.31 126 VAL B C 1
ATOM 2230 O O . VAL B 1 126 ? 9.156 -7.758 -5.445 1 97.31 126 VAL B O 1
ATOM 2233 N N . TYR B 1 127 ? 11 -7.008 -4.395 1 96.06 127 TYR B N 1
ATOM 2234 C CA . TYR B 1 127 ? 10.281 -5.988 -3.637 1 96.06 127 TYR B CA 1
ATOM 2235 C C . TYR B 1 127 ? 10.805 -4.594 -3.973 1 96.06 127 TYR B C 1
ATOM 2237 O O . TYR B 1 127 ? 11.984 -4.297 -3.752 1 96.06 127 TYR B O 1
ATOM 2245 N N . LYS B 1 128 ? 9.859 -3.814 -4.477 1 95.12 128 LYS B N 1
ATOM 2246 C CA . LYS B 1 128 ? 10.227 -2.457 -4.867 1 95.12 128 LYS B CA 1
ATOM 2247 C C . LYS B 1 128 ? 9.07 -1.489 -4.652 1 95.12 128 LYS B C 1
ATOM 2249 O O . LYS B 1 128 ? 7.93 -1.791 -5.008 1 95.12 128 LYS B O 1
ATOM 2254 N N . ASP B 1 129 ? 9.352 -0.347 -3.992 1 93.25 129 ASP B N 1
ATOM 2255 C CA . ASP B 1 129 ? 8.391 0.739 -3.826 1 93.25 129 ASP B CA 1
ATOM 2256 C C . ASP B 1 129 ? 7.105 0.24 -3.168 1 93.25 129 ASP B C 1
ATOM 2258 O O . ASP B 1 129 ? 6.004 0.617 -3.574 1 93.25 129 ASP B O 1
ATOM 2262 N N . GLY B 1 130 ? 7.324 -0.698 -2.287 1 94.75 130 GLY B N 1
ATOM 2263 C CA . GLY B 1 130 ? 6.203 -1.18 -1.496 1 94.75 130 GLY B CA 1
ATOM 2264 C C . GLY B 1 130 ? 5.395 -2.254 -2.199 1 94.75 130 GLY B C 1
ATOM 2265 O O . GLY B 1 130 ? 4.297 -2.6 -1.76 1 94.75 130 GLY B O 1
ATOM 2266 N N . VAL B 1 131 ? 5.922 -2.744 -3.314 1 95.81 131 VAL B N 1
ATOM 2267 C CA . VAL B 1 131 ? 5.234 -3.777 -4.086 1 95.81 131 VAL B CA 1
ATOM 2268 C C . VAL B 1 131 ? 6.09 -5.039 -4.137 1 95.81 131 VAL B C 1
ATOM 2270 O O . VAL B 1 131 ? 7.273 -4.984 -4.488 1 95.81 131 VAL B O 1
ATOM 2273 N N . LEU B 1 132 ? 5.449 -6.121 -3.789 1 97.06 132 LEU B N 1
ATOM 2274 C CA . LEU B 1 132 ? 6.094 -7.422 -3.938 1 97.06 132 LEU B CA 1
ATOM 2275 C C . LEU B 1 132 ? 5.617 -8.117 -5.207 1 97.06 132 LEU B C 1
ATOM 2277 O O . LEU B 1 132 ? 4.414 -8.25 -5.434 1 97.06 132 LEU B O 1
ATOM 2281 N N . THR B 1 133 ? 6.559 -8.492 -6.016 1 97.69 133 THR B N 1
ATOM 2282 C CA . THR B 1 133 ? 6.254 -9.32 -7.18 1 97.69 133 THR B CA 1
ATOM 2283 C C . THR B 1 133 ? 6.887 -10.703 -7.043 1 97.69 133 THR B C 1
ATOM 2285 O O . THR B 1 133 ? 8.102 -10.82 -6.852 1 97.69 133 THR B O 1
ATOM 2288 N N . VAL B 1 134 ? 6.062 -11.711 -7.145 1 98.31 134 VAL B N 1
ATOM 2289 C CA . VAL B 1 134 ? 6.535 -13.094 -7.09 1 98.31 134 VAL B CA 1
ATOM 2290 C C . VAL B 1 134 ? 6.23 -13.797 -8.406 1 98.31 134 VAL B C 1
ATOM 2292 O O . VAL B 1 134 ? 5.066 -13.898 -8.812 1 98.31 134 VAL B O 1
ATOM 2295 N N . ASN B 1 135 ? 7.25 -14.242 -9.008 1 98.19 135 ASN B N 1
ATOM 2296 C CA . ASN B 1 135 ? 7.105 -15.008 -10.242 1 98.19 135 ASN B CA 1
ATOM 2297 C C . ASN B 1 135 ? 7.379 -16.5 -10.016 1 98.19 135 ASN B C 1
ATOM 2299 O O . ASN B 1 135 ? 8.414 -16.859 -9.461 1 98.19 135 ASN B O 1
ATOM 2303 N N . VAL B 1 136 ? 6.383 -17.297 -10.461 1 98.44 136 VAL B N 1
ATOM 2304 C CA . VAL B 1 136 ? 6.531 -18.734 -10.398 1 98.44 136 VAL B CA 1
ATOM 2305 C C . VAL B 1 136 ? 6.566 -19.312 -11.812 1 98.44 136 VAL B C 1
ATOM 2307 O O . VAL B 1 136 ? 5.602 -19.188 -12.57 1 98.44 136 VAL B O 1
ATOM 2310 N N . ALA B 1 137 ? 7.613 -20.016 -12.086 1 98.06 137 ALA B N 1
ATOM 2311 C CA . ALA B 1 137 ? 7.77 -20.562 -13.43 1 98.06 137 ALA B CA 1
ATOM 2312 C C . ALA B 1 137 ? 6.754 -21.688 -13.68 1 98.06 137 ALA B C 1
ATOM 2314 O O . ALA B 1 137 ? 6.227 -22.281 -12.734 1 98.06 137 ALA B O 1
ATOM 2315 N N . LYS B 1 138 ? 6.48 -21.859 -14.961 1 97.31 138 LYS B N 1
ATOM 2316 C CA . LYS B 1 138 ? 5.73 -23.047 -15.367 1 97.31 138 LYS B CA 1
ATOM 2317 C C . LYS B 1 138 ? 6.66 -24.219 -15.609 1 97.31 138 LYS B C 1
ATOM 2319 O O . LYS B 1 138 ? 7.82 -24.047 -15.984 1 97.31 138 LYS B O 1
ATOM 2324 N N . LYS B 1 139 ? 6.09 -25.422 -15.422 1 95.44 139 LYS B N 1
ATOM 2325 C CA . LYS B 1 139 ? 6.863 -26.609 -15.75 1 95.44 139 LYS B CA 1
ATOM 2326 C C . LYS B 1 139 ? 7.113 -26.719 -17.25 1 95.44 139 LYS B C 1
ATOM 2328 O O . LYS B 1 139 ? 6.246 -26.375 -18.062 1 95.44 139 LYS B O 1
ATOM 2333 N N . PRO B 1 140 ? 8.359 -27.125 -17.531 1 88 140 PRO B N 1
ATOM 2334 C CA . PRO B 1 140 ? 8.633 -27.312 -18.953 1 88 140 PRO B CA 1
ATOM 2335 C C . PRO B 1 140 ? 7.723 -28.359 -19.594 1 88 140 PRO B C 1
ATOM 2337 O O . PRO B 1 140 ? 7.277 -29.297 -18.922 1 88 140 PRO B O 1
ATOM 2340 N N . LEU B 1 141 ? 7.195 -28.016 -20.688 1 76.38 141 LEU B N 1
ATOM 2341 C CA . LEU B 1 141 ? 6.363 -28.969 -21.422 1 76.38 141 LEU B CA 1
ATOM 2342 C C . LEU B 1 141 ? 7.109 -30.281 -21.641 1 76.38 141 LEU B C 1
ATOM 2344 O O . LEU B 1 141 ? 8.297 -30.281 -21.984 1 76.38 141 LEU B O 1
ATOM 2348 N N . GLU B 1 142 ? 6.906 -31.172 -20.781 1 61.88 142 GLU B N 1
ATOM 2349 C CA . GLU B 1 142 ? 7.52 -32.438 -21.109 1 61.88 142 GLU B CA 1
ATOM 2350 C C . GLU B 1 142 ? 7.363 -32.781 -22.594 1 61.88 142 GLU B C 1
ATOM 2352 O O . GLU B 1 142 ? 6.289 -32.562 -23.172 1 61.88 142 GLU B O 1
ATOM 2357 N N . GLU B 1 143 ? 8.383 -32.438 -23.312 1 52.81 143 GLU B N 1
ATOM 2358 C CA . GLU B 1 143 ? 8.32 -32.969 -24.656 1 52.81 143 GLU B CA 1
ATOM 2359 C C . GLU B 1 143 ? 7.598 -34.312 -24.688 1 52.81 143 GLU B C 1
ATOM 2361 O O . GLU B 1 143 ? 7.98 -35.25 -23.984 1 52.81 143 GLU B O 1
ATOM 2366 N N . THR B 1 144 ? 6.32 -34.281 -24.578 1 50.78 144 THR B N 1
ATOM 2367 C CA . THR B 1 144 ? 5.727 -35.594 -24.906 1 50.78 144 THR B CA 1
ATOM 2368 C C . THR B 1 144 ? 6.637 -36.375 -25.844 1 50.78 144 THR B C 1
ATOM 2370 O O . THR B 1 144 ? 7.141 -35.844 -26.828 1 50.78 144 THR B O 1
ATOM 2373 N N . ASN B 1 145 ? 7.34 -37.344 -25.297 1 49.75 145 ASN B N 1
ATOM 2374 C CA . ASN B 1 145 ? 8 -38.375 -26.125 1 49.75 145 ASN B CA 1
ATOM 2375 C C . ASN B 1 145 ? 7.285 -38.562 -27.469 1 49.75 145 ASN B C 1
ATOM 2377 O O . ASN B 1 145 ? 6.078 -38.812 -27.5 1 49.75 145 ASN B O 1
ATOM 2381 N N . LYS B 1 146 ? 7.727 -37.844 -28.5 1 52.12 146 LYS B N 1
ATOM 2382 C CA . LYS B 1 146 ? 7.266 -38.25 -29.828 1 52.12 146 LYS B CA 1
ATOM 2383 C C . LYS B 1 146 ? 6.887 -39.719 -29.859 1 52.12 146 LYS B C 1
ATOM 2385 O O . LYS B 1 146 ? 7.586 -40.562 -29.297 1 52.12 146 LYS B O 1
ATOM 2390 N N . PRO B 1 147 ? 5.645 -39.938 -30.031 1 53.12 147 PRO B N 1
ATOM 2391 C CA . PRO B 1 147 ? 5.305 -41.375 -30.203 1 53.12 147 PRO B CA 1
ATOM 2392 C C . PRO B 1 147 ? 6.434 -42.188 -30.828 1 53.12 147 PRO B C 1
ATOM 2394 O O . PRO B 1 147 ? 7.016 -41.75 -31.828 1 53.12 147 PRO B O 1
ATOM 2397 N N . LYS B 1 148 ? 7.25 -42.719 -29.969 1 52 148 LYS B N 1
ATOM 2398 C CA . LYS B 1 148 ? 8.195 -43.688 -30.516 1 52 148 LYS B CA 1
ATOM 2399 C C . LYS B 1 148 ? 7.527 -44.562 -31.562 1 52 148 LYS B C 1
ATOM 2401 O O . LYS B 1 148 ? 6.547 -45.281 -31.266 1 52 148 LYS B O 1
ATOM 2406 N N . SER B 1 149 ? 7.34 -44.062 -32.719 1 52.06 149 SER B N 1
ATOM 2407 C CA . SER B 1 149 ? 6.879 -44.969 -33.75 1 52.06 149 SER B CA 1
ATOM 2408 C C . SER B 1 149 ? 7.629 -46.312 -33.719 1 52.06 149 SER B C 1
ATOM 2410 O O . SER B 1 149 ? 8.852 -46.344 -33.844 1 52.06 149 SER B O 1
ATOM 2412 N N . VAL B 1 150 ? 7.203 -47.156 -32.812 1 52.81 150 VAL B N 1
ATOM 2413 C CA . VAL B 1 150 ? 7.734 -48.5 -32.844 1 52.81 150 VAL B CA 1
ATOM 2414 C C . VAL B 1 150 ? 7.52 -49.125 -34.219 1 52.81 150 VAL B C 1
ATOM 2416 O O . VAL B 1 150 ? 6.379 -49.281 -34.656 1 52.81 150 VAL B O 1
ATOM 2419 N N . THR B 1 151 ? 8.375 -48.875 -35.125 1 51.47 151 THR B N 1
ATOM 2420 C CA . THR B 1 151 ? 8.336 -49.625 -36.375 1 51.47 151 THR B CA 1
ATOM 2421 C C . THR B 1 151 ? 8.383 -51.125 -36.094 1 51.47 151 THR B C 1
ATOM 2423 O O . THR B 1 151 ? 9.328 -51.625 -35.469 1 51.47 151 THR B O 1
ATOM 2426 N N . ILE B 1 152 ? 7.199 -51.688 -35.812 1 53.22 152 ILE B N 1
ATOM 2427 C CA . ILE B 1 152 ? 7.121 -53.125 -35.719 1 53.22 152 ILE B CA 1
ATOM 2428 C C . ILE B 1 152 ? 7.676 -53.781 -37 1 53.22 152 ILE B C 1
ATOM 2430 O O . ILE B 1 152 ? 7.176 -53.5 -38.094 1 53.22 152 ILE B O 1
ATOM 2434 N N . PRO B 1 153 ? 8.891 -54.188 -36.938 1 53.62 153 PRO B N 1
ATOM 2435 C CA . PRO B 1 153 ? 9.375 -54.906 -38.125 1 53.62 153 PRO B CA 1
ATOM 2436 C C . PRO B 1 153 ? 8.445 -56.031 -38.562 1 53.62 153 PRO B C 1
ATOM 2438 O O . PRO B 1 153 ? 7.91 -56.75 -37.688 1 53.62 153 PRO B O 1
ATOM 2441 N N . ILE B 1 154 ? 7.508 -55.844 -39.5 1 53.47 154 ILE B N 1
ATOM 2442 C CA . ILE B 1 154 ? 6.766 -56.938 -40.125 1 53.47 154 ILE B CA 1
ATOM 2443 C C . ILE B 1 154 ? 7.734 -58.031 -40.594 1 53.47 154 ILE B C 1
ATOM 2445 O O . ILE B 1 154 ? 8.602 -57.781 -41.406 1 53.47 154 ILE B O 1
ATOM 2449 N N . SER B 1 155 ? 8.18 -58.875 -39.594 1 41.59 155 SER B N 1
ATOM 2450 C CA . SER B 1 155 ? 8.75 -60.094 -40.156 1 41.59 155 SER B CA 1
ATOM 2451 C C . SER B 1 155 ? 7.68 -60.938 -40.844 1 41.59 155 SER B C 1
ATOM 2453 O O . SER B 1 155 ? 6.523 -60.969 -40.438 1 41.59 155 SER B O 1
#

Sequence (310 aa):
MDTLASDMQKVLNFPDQMEKMLHQPARRYVKNAKAIFRTPADIYEHPTFYSFVLDMPGLEASNIKVKVENGVLHVSGNKKKKNAGGETTVESNNGGKAIRIERRRARYMRKFTLPNDANQQEVKAVYKDGVLTVNVAKKPLEETNKPKSVTIPISMDTLASDMQKVLNFPDQMEKMLHQPARRYVKNAKAIFRTPADIYEHPTFYSFVLDMPGLEASNIKVKVENGVLHVSGNKKKKNAGGETTVESNNGGKAIRIERRRARYMRKFTLPNDANQQEVKAVYKDGVLTVNVAKKPLEETNKPKSVTIPIS

Foldseek 3Di:
DVVVVVVVVVVVVCPVVCCCCVVVCCCVVVVVVVVVVAFDWDWDDDPWKIKIKTQAPQFDPVQWDWADDPQKIKIKGAHPQ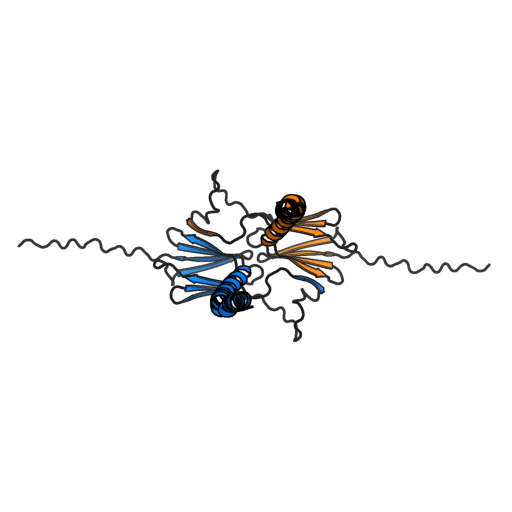PPDDDDPPDSPPVPDDDPDDDDDHGMHIDMDRHDPQWDRVDWDWDDDNRMIMIITTGHDDPPPPPPPPPPPPPD/DVVVVVVVVVVVVCPVVVCCCVVVCCCVVVVVVVVVVAFDWDWDDDPWKIKIKTQAPQFDPVQWDWADDPQKIKIKGAHDQPDDPDDPPDSPPVPDDDPDDDDDHGMHIDMDRHDPQWDRVDWDWDDDNRMIMIITTGHDDPPPPPPPPPPPPPD

Radius of gyration: 29.83 Å; Cα contacts (8 Å, |Δi|>4): 475; chains: 2; bounding box: 77×122×78 Å